Protein AF-A0A3L7YEK5-F1 (afdb_monomer)

Nearest PDB structures (foldseek):
  8vh7-assembly2_B  TM=9.042E-01  e=6.311E-04  Pasteurella multocida
  3bcv-assembly1_B  TM=4.870E-01  e=3.974E-04  Bacteroides fragilis NCTC 9343
  6yv9-assembly1_A  TM=4.166E-01  e=2.503E-04  Pyrobaculum calidifontis JCM 11548
  6su7-assembly4_D  TM=4.080E-01  e=4.625E-02  Persicaria tinctoria
  8j2u-assembly1_B  TM=3.446E-01  e=2.412E-01  Nicotiana tabacum

Mean predicted aligned error: 12.9 Å

Solvent-accessible surface area (backbone atoms only — not comparable to full-atom values): 12084 Å² total; per-residue (Å²): 131,65,82,39,78,43,80,40,81,43,68,67,32,60,92,51,47,62,64,53,50,55,55,60,73,68,46,90,72,77,61,43,35,36,39,34,43,48,41,75,59,88,58,62,30,65,64,51,56,49,58,44,31,74,75,35,86,42,39,40,71,56,96,60,66,86,55,70,77,91,75,58,80,76,40,56,75,71,64,37,73,81,52,33,67,66,48,53,38,45,53,49,35,51,52,39,46,73,47,88,43,48,95,50,77,61,43,73,38,84,47,78,50,74,68,43,51,57,36,48,52,40,29,41,75,74,70,43,39,66,62,32,28,29,39,88,62,72,91,52,50,84,40,70,55,98,89,16,45,28,39,58,60,65,60,62,59,64,66,71,71,56,80,78,78,82,77,84,81,79,89,81,90,86,85,88,87,81,93,74,90,79,73,86,76,82,86,80,78,82,78,87,129

Sequence (193 aa):
MPLVSVLLPVHNASATLGAALDSLLAQSLPDFEVVALDDGTSDGTPALVQAYAQRDARVRPLPQVLLHWRDDPARATRTDARYAVENFLRAKAHYLLAGPLHNRERVIMWVAGQMARCLAEHLQRAGAQVAAFLHVNPQKYGTQLHGAPILPTTILRAACSQPAAADSGGCSCGRPARHHSQPPGRLELARDN

Structure (mmCIF, N/CA/C/O backbone):
data_AF-A0A3L7YEK5-F1
#
_entry.id   AF-A0A3L7YEK5-F1
#
loop_
_atom_site.group_PDB
_atom_site.id
_atom_site.type_symbol
_atom_site.label_atom_id
_atom_site.label_alt_id
_atom_site.label_comp_id
_atom_site.label_asym_id
_atom_site.label_entity_id
_atom_site.label_seq_id
_atom_site.pdbx_PDB_ins_code
_atom_site.Cartn_x
_atom_site.Cartn_y
_atom_site.Cartn_z
_atom_site.occupancy
_atom_site.B_iso_or_equiv
_atom_site.auth_seq_id
_atom_site.auth_comp_id
_atom_site.auth_asym_id
_atom_site.auth_atom_id
_atom_site.pdbx_PDB_model_num
ATOM 1 N N . MET A 1 1 ? 10.140 -24.864 -7.196 1.00 76.62 1 MET A N 1
ATOM 2 C CA . MET A 1 1 ? 9.131 -23.791 -7.309 1.00 76.62 1 MET A CA 1
ATOM 3 C C . MET A 1 1 ? 9.285 -22.909 -6.087 1.00 76.62 1 MET A C 1
ATOM 5 O O . MET A 1 1 ? 9.522 -23.499 -5.039 1.00 76.62 1 MET A O 1
ATOM 9 N N . PRO A 1 2 ? 9.222 -21.575 -6.220 1.00 92.75 2 PRO A N 1
ATOM 10 C CA . PRO A 1 2 ? 9.380 -20.678 -5.080 1.00 92.75 2 PRO A CA 1
ATOM 11 C C . PRO A 1 2 ? 8.218 -20.839 -4.098 1.00 92.75 2 PRO A C 1
ATOM 13 O O . PRO A 1 2 ? 7.095 -21.131 -4.516 1.00 92.75 2 PRO A O 1
ATOM 16 N N . LEU A 1 3 ? 8.477 -20.626 -2.807 1.00 96.88 3 LEU A N 1
ATOM 17 C CA . LEU A 1 3 ? 7.430 -20.626 -1.781 1.00 96.88 3 LEU A CA 1
ATOM 18 C C . LEU A 1 3 ? 6.504 -19.406 -1.911 1.00 96.88 3 LEU A C 1
ATOM 20 O O . LEU A 1 3 ? 5.301 -19.509 -1.673 1.00 96.88 3 LEU A O 1
ATOM 24 N N . VAL A 1 4 ? 7.066 -18.253 -2.283 1.00 97.75 4 VAL A N 1
ATOM 25 C CA . VAL A 1 4 ? 6.338 -16.991 -2.465 1.00 97.75 4 VAL A CA 1
ATOM 26 C C . VAL A 1 4 ? 6.695 -16.374 -3.814 1.00 97.75 4 VAL A C 1
ATOM 28 O O . VAL A 1 4 ? 7.868 -16.255 -4.158 1.00 97.75 4 VAL A O 1
ATOM 31 N N . SER A 1 5 ? 5.689 -15.906 -4.548 1.00 97.31 5 SER A N 1
ATOM 32 C CA . SER A 1 5 ? 5.889 -15.076 -5.739 1.00 97.31 5 SER A CA 1
ATOM 33 C C . SER A 1 5 ? 5.362 -13.671 -5.463 1.00 97.31 5 SER A C 1
ATOM 35 O O . SER A 1 5 ? 4.168 -13.471 -5.234 1.00 97.31 5 SER A O 1
ATOM 37 N N . VAL A 1 6 ? 6.258 -12.687 -5.476 1.00 97.44 6 VAL A N 1
ATOM 38 C CA . VAL A 1 6 ? 5.922 -11.268 -5.355 1.00 97.44 6 VAL A CA 1
ATOM 39 C C . VAL A 1 6 ? 5.668 -10.723 -6.752 1.00 97.44 6 VAL A C 1
ATOM 41 O O . VAL A 1 6 ? 6.594 -10.536 -7.537 1.00 97.44 6 VAL A O 1
ATOM 44 N N . LEU A 1 7 ? 4.405 -10.452 -7.068 1.00 96.06 7 LEU A N 1
ATOM 45 C CA . LEU A 1 7 ? 4.066 -9.697 -8.268 1.00 96.06 7 LEU A CA 1
ATOM 46 C C . LEU A 1 7 ? 4.408 -8.230 -8.017 1.00 96.06 7 LEU A C 1
ATOM 48 O O . LEU A 1 7 ? 3.872 -7.629 -7.084 1.00 96.06 7 LEU A O 1
ATOM 52 N N . LEU A 1 8 ? 5.300 -7.668 -8.833 1.00 95.50 8 LEU A N 1
ATOM 53 C CA . LEU A 1 8 ? 5.740 -6.280 -8.744 1.00 95.50 8 LEU A CA 1
ATOM 54 C C . LEU A 1 8 ? 5.308 -5.525 -10.009 1.00 95.50 8 LEU A C 1
ATOM 56 O O . LEU A 1 8 ? 6.023 -5.537 -11.012 1.00 95.50 8 LEU A O 1
ATOM 60 N N . PRO A 1 9 ? 4.133 -4.882 -9.984 1.00 93.56 9 PRO A N 1
ATOM 61 C CA . PRO A 1 9 ? 3.674 -4.030 -11.067 1.00 93.56 9 PRO A CA 1
ATOM 62 C C . PRO A 1 9 ? 4.586 -2.794 -11.181 1.00 93.56 9 PRO A C 1
ATOM 64 O O . PRO A 1 9 ? 4.783 -2.093 -10.186 1.00 93.56 9 PRO A O 1
ATOM 67 N N . VAL A 1 10 ? 5.141 -2.515 -12.366 1.00 92.00 10 VAL A N 1
ATOM 68 C CA . VAL A 1 10 ? 6.039 -1.372 -12.611 1.00 92.00 10 VAL A CA 1
ATOM 69 C C . VAL A 1 10 ? 5.542 -0.522 -13.781 1.00 92.00 10 VAL A C 1
ATOM 71 O O . VAL A 1 10 ? 5.374 -1.021 -14.886 1.00 92.00 10 VAL A O 1
ATOM 74 N N . HIS A 1 11 ? 5.322 0.773 -13.528 1.00 91.50 11 HIS A N 1
ATOM 75 C CA . HIS A 1 11 ? 4.981 1.755 -14.556 1.00 91.50 11 HIS A CA 1
ATOM 76 C C . HIS A 1 11 ? 5.730 3.070 -14.311 1.00 91.50 11 HIS A C 1
ATOM 78 O O . HIS A 1 11 ? 5.509 3.695 -13.274 1.00 91.50 11 HIS A O 1
ATOM 84 N N . ASN A 1 12 ? 6.605 3.486 -15.235 1.00 92.44 12 ASN A N 1
ATOM 85 C CA . ASN A 1 12 ? 7.405 4.717 -15.156 1.00 92.44 12 ASN A CA 1
ATOM 86 C C . ASN A 1 12 ? 8.025 4.947 -13.757 1.00 92.44 12 ASN A C 1
ATOM 88 O O . ASN A 1 12 ? 7.871 6.000 -13.135 1.00 92.44 12 ASN A O 1
ATOM 92 N N . ALA A 1 13 ? 8.662 3.903 -13.223 1.00 93.12 13 ALA A N 1
ATOM 93 C CA . ALA A 1 13 ? 9.073 3.784 -11.828 1.00 93.12 13 ALA A CA 1
ATOM 94 C C . ALA A 1 13 ? 10.587 3.960 -11.619 1.00 93.12 13 ALA A C 1
ATOM 96 O O . ALA A 1 13 ? 11.100 3.613 -10.555 1.00 93.12 13 ALA A O 1
ATOM 97 N N . SER A 1 14 ? 11.321 4.504 -12.594 1.00 94.38 14 SER A N 1
ATOM 98 C CA . SER A 1 14 ? 12.786 4.651 -12.534 1.00 94.38 14 SER A CA 1
ATOM 99 C C . SER A 1 14 ? 13.300 5.323 -11.249 1.00 94.38 14 SER A C 1
ATOM 101 O O . SER A 1 14 ? 14.355 4.948 -10.741 1.00 94.38 14 SER A O 1
ATOM 103 N N . ALA A 1 15 ? 12.534 6.256 -10.673 1.00 95.69 15 ALA A N 1
ATOM 104 C CA . ALA A 1 15 ? 12.893 6.968 -9.445 1.00 95.69 15 ALA A CA 1
ATOM 105 C C . ALA A 1 15 ? 12.719 6.156 -8.144 1.00 95.69 15 ALA A C 1
ATOM 107 O O . ALA A 1 15 ? 13.348 6.479 -7.138 1.00 95.69 15 ALA A O 1
ATOM 108 N N . THR A 1 16 ? 11.857 5.135 -8.122 1.00 96.12 16 THR A N 1
ATOM 109 C CA . THR A 1 16 ? 11.456 4.429 -6.885 1.00 96.12 16 THR A CA 1
ATOM 110 C C . THR A 1 16 ? 11.734 2.931 -6.918 1.00 96.12 16 THR A C 1
ATOM 112 O O . THR A 1 16 ? 11.886 2.313 -5.863 1.00 96.12 16 THR A O 1
ATOM 115 N N . LEU A 1 17 ? 11.843 2.345 -8.112 1.00 96.44 17 LEU A N 1
ATOM 116 C CA . LEU A 1 17 ? 11.987 0.908 -8.315 1.00 96.44 17 LEU A CA 1
ATOM 117 C C . LEU A 1 17 ? 13.217 0.328 -7.607 1.00 96.44 17 LEU A C 1
ATOM 119 O O . LEU A 1 17 ? 13.120 -0.746 -7.022 1.00 96.44 17 LEU A O 1
ATOM 123 N N . GLY A 1 18 ? 14.350 1.039 -7.618 1.00 96.94 18 GLY A N 1
ATOM 124 C CA . GLY A 1 18 ? 15.576 0.567 -6.967 1.00 96.94 18 GLY A CA 1
ATOM 125 C C . GLY A 1 18 ? 15.376 0.306 -5.473 1.00 96.94 18 GLY A C 1
ATOM 126 O O . GLY A 1 18 ? 15.603 -0.804 -5.008 1.00 96.94 18 GLY A O 1
ATOM 127 N N . ALA A 1 19 ? 14.834 1.287 -4.746 1.00 97.56 19 ALA A N 1
ATOM 128 C CA . ALA A 1 19 ? 14.566 1.148 -3.315 1.00 97.56 19 ALA A CA 1
ATOM 129 C C . ALA A 1 19 ? 13.557 0.026 -3.008 1.00 97.56 19 ALA A C 1
ATOM 131 O O . ALA A 1 19 ? 13.690 -0.671 -2.002 1.00 97.56 19 ALA A O 1
ATOM 132 N N . ALA A 1 20 ? 12.556 -0.167 -3.874 1.00 96.88 20 ALA A N 1
ATOM 133 C CA . ALA A 1 20 ? 11.585 -1.246 -3.726 1.00 96.88 20 ALA A CA 1
ATOM 134 C C . ALA A 1 20 ? 12.229 -2.630 -3.916 1.00 96.88 20 ALA A C 1
ATOM 136 O O . ALA A 1 20 ? 12.014 -3.520 -3.093 1.00 96.88 20 ALA A O 1
ATOM 137 N N . LEU A 1 21 ? 13.045 -2.806 -4.961 1.00 97.75 21 LEU A N 1
ATOM 138 C CA . LEU A 1 21 ? 13.757 -4.059 -5.219 1.00 97.75 21 LEU A CA 1
ATOM 139 C C . LEU A 1 21 ? 14.792 -4.351 -4.133 1.00 97.75 21 LEU A C 1
ATOM 141 O O . LEU A 1 21 ? 14.793 -5.458 -3.608 1.00 97.75 21 LEU A O 1
ATOM 145 N N . ASP A 1 22 ? 15.597 -3.372 -3.720 1.00 97.75 22 ASP A N 1
ATOM 146 C CA . ASP A 1 22 ? 16.552 -3.544 -2.617 1.00 97.75 22 ASP A CA 1
ATOM 147 C C . ASP A 1 22 ? 15.842 -3.971 -1.323 1.00 97.75 22 ASP A C 1
ATOM 149 O O . ASP A 1 22 ? 16.290 -4.885 -0.629 1.00 97.75 22 ASP A O 1
ATOM 153 N N . SER A 1 23 ? 14.685 -3.367 -1.024 1.00 97.12 23 SER A N 1
ATOM 154 C CA . SER A 1 23 ? 13.869 -3.756 0.126 1.00 97.12 23 SER A CA 1
ATOM 155 C C . SER A 1 23 ? 13.359 -5.195 0.015 1.00 97.12 23 SER A C 1
ATOM 157 O O . SER A 1 23 ? 13.445 -5.941 0.991 1.00 97.12 23 SER A O 1
ATOM 159 N N . LEU A 1 24 ? 12.863 -5.612 -1.154 1.00 97.06 24 LEU A N 1
ATOM 160 C CA . LEU A 1 24 ? 12.411 -6.986 -1.392 1.00 97.06 24 LEU A CA 1
ATOM 161 C C . LEU A 1 24 ? 13.564 -7.992 -1.300 1.00 97.06 24 LEU A C 1
ATOM 163 O O . LEU A 1 24 ? 13.420 -9.046 -0.690 1.00 97.06 24 LEU A O 1
ATOM 167 N N . LEU A 1 25 ? 14.727 -7.677 -1.860 1.00 97.06 25 LEU A N 1
ATOM 168 C CA . LEU A 1 25 ? 15.872 -8.588 -1.874 1.00 97.06 25 LEU A CA 1
ATOM 169 C C . LEU A 1 25 ? 16.532 -8.744 -0.497 1.00 97.06 25 LEU A C 1
ATOM 171 O O . LEU A 1 25 ? 17.179 -9.768 -0.261 1.00 97.06 25 LEU A O 1
ATOM 175 N N . ALA A 1 26 ? 16.317 -7.784 0.409 1.00 97.19 26 ALA A N 1
ATOM 176 C CA . ALA A 1 26 ? 16.766 -7.808 1.801 1.00 97.19 26 ALA A CA 1
ATOM 177 C C . ALA A 1 26 ? 15.851 -8.604 2.757 1.00 97.19 26 ALA A C 1
ATOM 179 O O . ALA A 1 26 ? 16.129 -8.659 3.958 1.00 97.19 26 ALA A O 1
ATOM 180 N N . GLN A 1 27 ? 14.755 -9.201 2.273 1.00 96.75 27 GLN A N 1
ATOM 181 C CA . GLN A 1 27 ? 13.862 -9.991 3.125 1.00 96.75 27 GLN A CA 1
ATOM 182 C C . GLN A 1 27 ? 14.553 -11.252 3.670 1.00 96.75 27 GLN A C 1
ATOM 184 O O . GLN A 1 27 ? 15.368 -11.883 2.999 1.00 96.75 27 GLN A O 1
ATOM 189 N N . SER A 1 28 ? 14.201 -11.634 4.902 1.00 96.38 28 SER A N 1
ATOM 190 C CA . SER A 1 28 ? 14.806 -12.773 5.608 1.00 96.38 28 SER A CA 1
ATOM 191 C C . SER A 1 28 ? 14.370 -14.141 5.079 1.00 96.38 28 SER A C 1
ATOM 193 O O . SER A 1 28 ? 15.067 -15.126 5.307 1.00 96.38 28 SER A O 1
ATOM 195 N N . LEU A 1 29 ? 13.232 -14.217 4.383 1.00 95.81 29 LEU A N 1
ATOM 196 C CA . LEU A 1 29 ? 12.806 -15.415 3.665 1.00 95.81 29 LEU A CA 1
ATOM 197 C C . LEU A 1 29 ? 13.589 -15.491 2.343 1.00 95.81 29 LEU A C 1
ATOM 199 O O . LEU A 1 29 ? 13.415 -14.598 1.521 1.00 95.81 29 LEU A O 1
ATOM 203 N N . PRO A 1 30 ? 14.419 -16.520 2.094 1.00 92.38 30 PRO A N 1
ATOM 204 C CA . PRO A 1 30 ? 15.218 -16.586 0.870 1.00 92.38 30 PRO A CA 1
ATOM 205 C C . PRO A 1 30 ? 14.463 -17.188 -0.325 1.00 92.38 30 PRO A C 1
ATOM 207 O O . PRO A 1 30 ? 14.790 -16.877 -1.468 1.00 92.38 30 PRO A O 1
ATOM 210 N N . ASP A 1 31 ? 13.470 -18.047 -0.073 1.00 97.25 31 ASP A N 1
ATOM 211 C CA . ASP A 1 31 ? 12.761 -18.816 -1.103 1.00 97.25 31 ASP A CA 1
ATOM 212 C C . ASP A 1 31 ? 11.553 -18.049 -1.658 1.00 97.25 31 ASP A C 1
ATOM 214 O O . ASP A 1 31 ? 10.395 -18.314 -1.329 1.00 97.25 31 ASP A O 1
ATOM 218 N N . PHE A 1 32 ? 11.838 -17.043 -2.480 1.00 98.00 32 PHE A N 1
ATOM 219 C CA . PHE A 1 32 ? 10.824 -16.296 -3.212 1.00 98.00 32 PHE A CA 1
ATOM 220 C C . PHE A 1 32 ? 11.351 -15.822 -4.564 1.00 98.00 32 PHE A C 1
ATOM 222 O O . PHE A 1 32 ? 12.556 -15.796 -4.820 1.00 98.00 32 PHE A O 1
ATOM 229 N N . GLU A 1 33 ? 10.432 -15.397 -5.419 1.00 98.12 33 GLU A N 1
ATOM 230 C CA . GLU A 1 33 ? 10.742 -14.670 -6.646 1.00 98.12 33 GLU A CA 1
ATOM 231 C C . GLU A 1 33 ? 10.014 -13.324 -6.684 1.00 98.12 33 GLU A C 1
ATOM 233 O O . GLU A 1 33 ? 8.971 -13.142 -6.053 1.00 98.12 33 GLU A O 1
ATOM 238 N N . VAL A 1 34 ? 10.556 -12.387 -7.455 1.00 98.12 34 VAL A N 1
ATOM 239 C CA . VAL A 1 34 ? 9.932 -11.107 -7.787 1.00 98.12 34 VAL A CA 1
ATOM 240 C C . VAL A 1 34 ? 9.647 -11.109 -9.277 1.00 98.12 34 VAL A C 1
ATOM 242 O O . VAL A 1 34 ? 10.570 -11.070 -10.086 1.00 98.12 34 VAL A O 1
ATOM 245 N N . VAL A 1 35 ? 8.373 -11.140 -9.647 1.00 96.69 35 VAL A N 1
ATOM 246 C CA . VAL A 1 35 ? 7.943 -11.074 -11.044 1.00 96.69 35 VAL A CA 1
ATOM 247 C C . VAL A 1 35 ? 7.621 -9.621 -11.370 1.00 96.69 35 VAL A C 1
ATOM 249 O O . VAL A 1 35 ? 6.588 -9.102 -10.945 1.00 96.69 35 VAL A O 1
ATOM 252 N N . ALA A 1 36 ? 8.519 -8.954 -12.095 1.00 95.38 36 ALA A N 1
ATOM 253 C CA . ALA A 1 36 ? 8.337 -7.564 -12.496 1.00 95.38 36 ALA A CA 1
ATOM 254 C C . ALA A 1 36 ? 7.432 -7.486 -13.735 1.00 95.38 36 ALA A C 1
ATOM 256 O O . ALA A 1 36 ? 7.751 -8.039 -14.792 1.00 95.38 36 ALA A O 1
ATOM 257 N N . LEU A 1 37 ? 6.291 -6.816 -13.578 1.00 93.38 37 LEU A N 1
ATOM 258 C CA . LEU A 1 37 ? 5.241 -6.681 -14.585 1.00 93.38 37 LEU A CA 1
ATOM 259 C C . LEU A 1 37 ? 5.289 -5.262 -15.161 1.00 93.38 37 LEU A C 1
ATOM 261 O O . LEU A 1 37 ? 4.739 -4.343 -14.554 1.00 93.38 37 LEU A O 1
ATOM 265 N N . ASP A 1 38 ? 5.958 -5.095 -16.299 1.00 90.00 38 ASP A N 1
ATOM 266 C CA . ASP A 1 38 ? 5.978 -3.835 -17.050 1.00 90.00 38 ASP A CA 1
ATOM 267 C C . ASP A 1 38 ? 4.793 -3.787 -18.027 1.00 90.00 38 ASP A C 1
ATOM 269 O O . ASP A 1 38 ? 4.510 -4.769 -18.722 1.00 90.00 38 ASP A O 1
ATOM 273 N N . ASP A 1 39 ? 4.072 -2.668 -18.055 1.00 87.19 39 ASP A N 1
ATOM 274 C CA . ASP A 1 39 ? 2.861 -2.471 -18.859 1.00 87.19 39 ASP A CA 1
ATOM 275 C C . ASP A 1 39 ? 3.074 -1.594 -20.114 1.00 87.19 39 ASP A C 1
ATOM 277 O O . ASP A 1 39 ? 2.105 -1.160 -20.753 1.00 87.19 39 ASP A O 1
ATOM 281 N N . GLY A 1 40 ? 4.333 -1.377 -20.507 1.00 82.44 40 GLY A N 1
ATOM 282 C CA . GLY A 1 40 ? 4.722 -0.545 -21.645 1.00 82.44 40 GLY A CA 1
ATOM 283 C C . GLY A 1 40 ? 5.278 0.805 -21.209 1.00 82.44 40 GLY A C 1
ATOM 284 O O . GLY A 1 40 ? 4.843 1.847 -21.703 1.00 82.44 40 GLY A O 1
ATOM 285 N N . THR A 1 41 ? 6.215 0.794 -20.263 1.00 84.12 41 THR A N 1
ATOM 286 C CA . THR A 1 41 ? 6.841 2.020 -19.760 1.00 84.12 41 THR A CA 1
ATOM 287 C C . THR A 1 41 ? 7.668 2.738 -20.822 1.00 84.12 41 THR A C 1
ATOM 289 O O . THR A 1 41 ? 8.161 2.143 -21.780 1.00 84.12 41 THR A O 1
ATOM 292 N N . SER A 1 42 ? 7.810 4.054 -20.656 1.00 86.00 42 SER A N 1
ATOM 293 C CA . SER A 1 42 ? 8.520 4.925 -21.603 1.00 86.00 42 SER A CA 1
ATOM 294 C C . SER A 1 42 ? 9.810 5.525 -21.037 1.00 86.00 42 SER A C 1
ATOM 296 O O . SER A 1 42 ? 10.481 6.291 -21.725 1.00 86.00 42 SER A O 1
ATOM 298 N N . ASP A 1 43 ? 10.141 5.230 -19.778 1.00 92.00 43 ASP A N 1
ATOM 299 C CA . ASP A 1 43 ? 11.321 5.742 -19.082 1.00 92.00 43 ASP A CA 1
ATOM 300 C C . ASP A 1 43 ? 12.421 4.667 -18.926 1.00 92.00 43 ASP A C 1
ATOM 302 O O . ASP A 1 43 ? 12.414 3.627 -19.581 1.00 92.00 43 ASP A O 1
ATOM 306 N N . GLY A 1 44 ? 13.408 4.914 -18.056 1.00 92.50 44 GLY A N 1
ATOM 307 C CA . GLY A 1 44 ? 14.508 3.978 -17.791 1.00 92.50 44 GLY A CA 1
ATOM 308 C C . GLY A 1 44 ? 14.131 2.724 -16.983 1.00 92.50 44 GLY A C 1
ATOM 309 O O . GLY A 1 44 ? 15.024 1.947 -16.640 1.00 92.50 44 GLY A O 1
ATOM 310 N N . THR A 1 45 ? 12.850 2.515 -16.652 1.00 94.12 45 THR A N 1
ATOM 311 C CA . THR A 1 45 ? 12.385 1.391 -15.818 1.00 94.12 45 THR A CA 1
ATOM 312 C C . THR A 1 45 ? 12.800 0.019 -16.363 1.00 94.12 45 THR A C 1
ATOM 314 O O . THR A 1 45 ? 13.368 -0.751 -15.582 1.00 94.12 45 THR A O 1
ATOM 317 N N . PRO A 1 46 ? 12.636 -0.308 -17.663 1.00 92.56 46 PRO A N 1
ATOM 318 C CA . PRO A 1 46 ? 12.954 -1.646 -18.168 1.00 92.56 46 PRO A CA 1
ATOM 319 C C . PRO A 1 46 ? 14.440 -1.988 -18.037 1.00 92.56 46 PRO A C 1
ATOM 321 O O . PRO A 1 46 ? 14.799 -3.097 -17.639 1.00 92.56 46 PRO A O 1
ATOM 324 N N . ALA A 1 47 ? 15.313 -1.013 -18.312 1.00 94.12 47 ALA A N 1
ATOM 325 C CA . ALA A 1 47 ? 16.756 -1.174 -18.165 1.00 94.12 47 ALA A CA 1
ATOM 326 C C . ALA A 1 47 ? 17.147 -1.415 -16.700 1.00 94.12 47 ALA A C 1
ATOM 328 O O . ALA A 1 47 ? 17.996 -2.260 -16.417 1.00 94.12 47 ALA A O 1
ATOM 329 N N . LEU A 1 48 ? 16.492 -0.719 -15.764 1.00 96.12 48 LEU A N 1
ATOM 330 C CA . LEU A 1 48 ? 16.721 -0.911 -14.336 1.00 96.12 48 LEU A CA 1
ATOM 331 C C . LEU A 1 48 ? 16.273 -2.305 -13.879 1.00 96.12 48 LEU 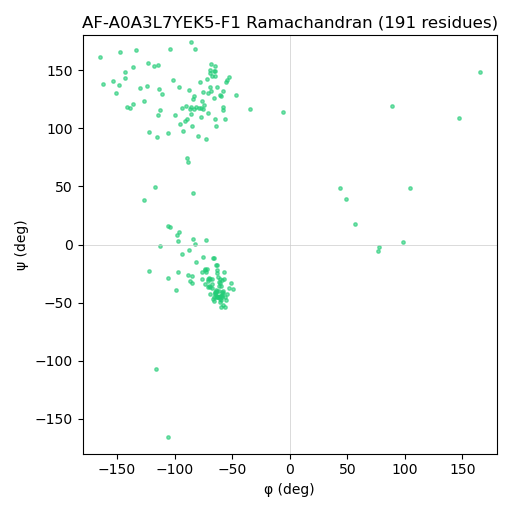A C 1
ATOM 333 O O . LEU A 1 48 ? 17.057 -3.001 -13.239 1.00 96.12 48 LEU A O 1
ATOM 337 N N . VAL A 1 49 ? 15.064 -2.752 -14.245 1.00 95.75 49 VAL A N 1
ATOM 338 C CA . VAL A 1 49 ? 14.579 -4.111 -13.921 1.00 95.75 49 VAL A CA 1
ATOM 339 C C . VAL A 1 49 ? 15.547 -5.171 -14.445 1.00 95.75 49 VAL A C 1
ATOM 341 O O . VAL A 1 49 ? 15.892 -6.105 -13.721 1.00 95.75 49 VAL A O 1
ATOM 344 N N . GLN A 1 50 ? 16.014 -5.017 -15.686 1.00 95.56 50 GLN A N 1
ATOM 345 C CA . GLN A 1 50 ? 16.960 -5.949 -16.286 1.00 95.56 50 GLN A CA 1
ATOM 346 C C . GLN A 1 50 ? 18.263 -6.001 -15.478 1.00 95.56 50 GLN A C 1
ATOM 348 O O . GLN A 1 50 ? 18.720 -7.093 -15.137 1.00 95.56 50 GLN A O 1
ATOM 353 N N . ALA A 1 51 ? 18.824 -4.844 -15.112 1.00 96.88 51 ALA A N 1
ATOM 354 C CA . ALA A 1 51 ? 20.063 -4.789 -14.343 1.00 96.88 51 ALA A CA 1
ATOM 355 C C . ALA A 1 51 ? 19.931 -5.512 -12.990 1.00 96.88 51 ALA A C 1
ATOM 357 O O . ALA A 1 51 ? 20.871 -6.166 -12.540 1.00 96.88 51 ALA A O 1
ATOM 358 N N . TYR A 1 52 ? 18.759 -5.448 -12.349 1.00 97.94 52 TYR A N 1
ATOM 359 C CA . TYR A 1 52 ? 18.474 -6.243 -11.151 1.00 97.94 52 TYR A CA 1
ATOM 360 C C . TYR A 1 52 ? 18.354 -7.740 -11.451 1.00 97.94 52 TYR A C 1
ATOM 362 O O . TYR A 1 52 ? 18.934 -8.537 -10.721 1.00 97.94 52 TYR A O 1
ATOM 370 N N . ALA A 1 53 ? 17.683 -8.129 -12.536 1.00 97.38 53 ALA A N 1
ATOM 371 C CA . ALA A 1 53 ? 17.573 -9.526 -12.969 1.00 97.38 53 ALA A CA 1
ATOM 372 C C . ALA A 1 53 ? 18.932 -10.177 -13.280 1.00 97.38 53 ALA A C 1
ATOM 374 O O . ALA A 1 53 ? 19.128 -11.365 -13.037 1.00 97.38 53 ALA A O 1
ATOM 375 N N . GLN A 1 54 ? 19.893 -9.400 -13.789 1.00 97.75 54 GLN A N 1
ATOM 376 C CA . GLN A 1 54 ? 21.270 -9.861 -13.988 1.00 97.75 54 GLN A CA 1
ATOM 377 C C . GLN A 1 54 ? 22.036 -10.045 -12.673 1.00 97.75 54 GLN A C 1
ATOM 379 O O . GLN A 1 54 ? 22.928 -10.888 -12.596 1.00 97.75 54 GLN A O 1
ATOM 384 N N . ARG A 1 55 ? 21.721 -9.239 -11.653 1.00 97.44 55 ARG A N 1
ATOM 385 C CA . ARG A 1 55 ? 22.396 -9.255 -10.347 1.00 97.44 55 ARG A CA 1
ATOM 386 C C . ARG A 1 55 ? 21.819 -10.299 -9.395 1.00 97.44 55 ARG A C 1
ATOM 388 O O . ARG A 1 55 ? 22.564 -10.832 -8.579 1.00 97.44 55 ARG A O 1
ATOM 395 N N . ASP A 1 56 ? 20.519 -10.572 -9.476 1.00 97.75 56 ASP A N 1
ATOM 396 C CA . ASP A 1 56 ? 19.816 -11.494 -8.587 1.00 97.75 56 ASP A CA 1
ATOM 397 C C . ASP A 1 56 ? 18.775 -12.317 -9.361 1.00 97.75 56 ASP A C 1
ATOM 399 O O . ASP A 1 56 ? 17.800 -11.787 -9.896 1.00 97.75 56 ASP A O 1
ATOM 403 N N . ALA A 1 57 ? 18.963 -13.640 -9.376 1.00 96.12 57 ALA A N 1
ATOM 404 C CA . ALA A 1 57 ? 18.118 -14.585 -10.107 1.00 96.12 57 ALA A CA 1
ATOM 405 C C . ALA A 1 57 ? 16.670 -14.668 -9.584 1.00 96.12 57 ALA A C 1
ATOM 407 O O . ALA A 1 57 ? 15.814 -15.274 -10.238 1.00 96.12 57 ALA A O 1
ATOM 408 N N . ARG A 1 58 ? 16.383 -14.087 -8.411 1.00 97.62 58 ARG A N 1
ATOM 409 C CA . ARG A 1 58 ? 15.018 -13.962 -7.888 1.00 97.62 58 ARG A CA 1
ATOM 410 C C . ARG A 1 58 ? 14.215 -12.910 -8.648 1.00 97.62 58 ARG A C 1
ATOM 412 O O . ARG A 1 58 ? 12.993 -13.007 -8.657 1.00 97.62 58 ARG A O 1
ATOM 419 N N . VAL A 1 59 ? 14.856 -11.930 -9.292 1.00 98.06 59 VAL A N 1
ATOM 420 C CA . VAL A 1 59 ? 14.166 -10.893 -10.072 1.00 98.06 59 VAL A CA 1
ATOM 421 C C . VAL A 1 59 ? 13.928 -11.386 -11.497 1.00 98.06 59 VAL A C 1
ATOM 423 O O . VAL A 1 59 ? 14.858 -11.632 -12.260 1.00 98.06 59 VAL A O 1
ATOM 426 N N . ARG A 1 60 ? 12.655 -11.517 -11.868 1.00 96.94 60 ARG A N 1
ATOM 427 C CA . ARG A 1 60 ? 12.198 -12.049 -13.152 1.00 96.94 60 ARG A CA 1
ATOM 428 C C . ARG A 1 60 ? 11.327 -11.018 -13.874 1.00 96.94 60 ARG A C 1
ATOM 430 O O . ARG A 1 60 ? 10.134 -10.923 -13.583 1.00 96.94 60 ARG A O 1
ATOM 437 N N . PRO A 1 61 ? 11.887 -10.235 -14.808 1.00 95.44 61 PRO A N 1
ATOM 438 C CA . PRO A 1 61 ? 11.082 -9.428 -15.710 1.00 95.44 61 PRO A CA 1
ATOM 439 C C . PRO A 1 61 ? 10.212 -10.330 -16.580 1.00 95.44 61 PRO A C 1
ATOM 441 O O . PRO A 1 61 ? 10.695 -11.327 -17.124 1.00 95.44 61 PRO A O 1
ATOM 444 N N . LEU A 1 62 ? 8.939 -9.972 -16.743 1.00 92.19 62 LEU A N 1
ATOM 445 C CA . LEU A 1 62 ? 8.140 -10.596 -17.787 1.00 92.19 62 LEU A CA 1
ATOM 446 C C . LEU A 1 62 ? 8.624 -10.139 -19.170 1.00 92.19 62 LEU A C 1
ATOM 448 O O . LEU A 1 62 ? 8.837 -8.946 -19.380 1.00 92.19 62 LEU A O 1
ATOM 452 N N . PRO A 1 63 ? 8.768 -11.065 -20.134 1.00 85.94 63 PRO A N 1
ATOM 453 C CA . PRO A 1 63 ? 9.312 -10.753 -21.456 1.00 85.94 63 PRO A CA 1
ATOM 454 C C . PRO A 1 63 ? 8.325 -10.005 -22.362 1.00 85.94 63 PRO A C 1
ATOM 456 O O . PRO A 1 63 ? 8.702 -9.549 -23.436 1.00 85.94 63 PRO A O 1
ATOM 459 N N . GLN A 1 64 ? 7.056 -9.916 -21.964 1.00 87.88 64 GLN A N 1
ATOM 460 C CA . GLN A 1 64 ? 5.991 -9.315 -22.753 1.00 87.88 64 GLN A CA 1
ATOM 461 C C . GLN A 1 64 ? 5.021 -8.551 -21.857 1.00 87.88 64 GLN A C 1
ATOM 463 O O . GLN A 1 64 ? 4.745 -8.960 -20.726 1.00 87.88 64 GLN A O 1
ATOM 468 N N . VAL A 1 65 ? 4.445 -7.487 -22.409 1.00 88.25 65 VAL A N 1
ATOM 469 C CA . VAL A 1 65 ? 3.335 -6.769 -21.786 1.00 88.25 65 VAL A CA 1
ATOM 470 C C . VAL A 1 65 ? 2.090 -7.651 -21.858 1.00 88.25 65 VAL A C 1
ATOM 472 O O . VAL A 1 65 ? 1.582 -7.938 -22.941 1.00 88.25 65 VAL A O 1
ATOM 475 N N . LEU A 1 66 ? 1.607 -8.113 -20.704 1.00 87.38 66 LEU A N 1
ATOM 476 C CA . LEU A 1 66 ? 0.381 -8.921 -20.615 1.00 87.38 66 LEU A CA 1
ATOM 477 C C . LEU A 1 66 ? -0.885 -8.071 -20.471 1.00 87.38 66 LEU A C 1
ATOM 479 O O . LEU A 1 66 ? -1.976 -8.513 -20.826 1.00 87.38 66 LEU A O 1
ATOM 483 N N . LEU A 1 67 ? -0.746 -6.867 -19.922 1.00 83.69 67 LEU A N 1
ATOM 484 C CA . LEU A 1 67 ? -1.841 -5.949 -19.650 1.00 83.69 67 LEU A CA 1
ATOM 485 C C . LEU A 1 67 ? -1.305 -4.524 -19.719 1.00 83.69 67 LEU A C 1
ATOM 487 O O . LEU A 1 67 ? -0.338 -4.216 -19.035 1.00 83.69 67 LEU A O 1
ATOM 491 N N . HIS A 1 68 ? -1.982 -3.656 -20.463 1.00 84.62 68 HIS A N 1
ATOM 492 C CA . HIS A 1 68 ? -1.779 -2.212 -20.363 1.00 84.62 68 HIS A CA 1
ATOM 493 C C . HIS A 1 68 ? -2.621 -1.663 -19.211 1.00 84.62 68 HIS A C 1
ATOM 495 O O . HIS A 1 68 ? -3.842 -1.885 -19.192 1.00 84.62 68 HIS A O 1
ATOM 501 N N . TRP A 1 69 ? -2.017 -0.959 -18.248 1.00 83.44 69 TRP A N 1
ATOM 502 C CA . TRP A 1 69 ? -2.815 -0.377 -17.175 1.00 83.44 69 TRP A CA 1
ATOM 503 C C . TRP A 1 69 ? -3.685 0.747 -17.704 1.00 83.44 69 TRP A C 1
ATOM 505 O O . TRP A 1 69 ? -3.256 1.663 -18.403 1.00 83.44 69 TRP A O 1
ATOM 515 N N . ARG A 1 70 ? -4.958 0.696 -17.318 1.00 82.81 70 ARG A N 1
ATOM 516 C CA . ARG A 1 70 ? -5.914 1.764 -17.598 1.00 82.81 70 ARG A CA 1
ATOM 517 C C . ARG A 1 70 ? -5.854 2.781 -16.481 1.00 82.81 70 ARG A C 1
ATOM 519 O O . ARG A 1 70 ? -6.759 2.874 -15.653 1.00 82.81 70 ARG A O 1
ATOM 526 N N . ASP A 1 71 ? -4.755 3.516 -16.465 1.00 83.69 71 ASP A N 1
ATOM 527 C CA . ASP A 1 71 ? -4.478 4.515 -15.451 1.00 83.69 71 ASP A CA 1
ATOM 528 C C . ASP A 1 71 ? -4.383 5.920 -16.054 1.00 83.69 71 ASP A C 1
ATOM 530 O O . ASP A 1 71 ? -3.457 6.678 -15.782 1.00 83.69 71 ASP A O 1
ATOM 534 N N . ASP A 1 72 ? -5.380 6.289 -16.857 1.00 84.19 72 ASP A N 1
ATOM 535 C CA . ASP A 1 72 ? -5.468 7.612 -17.478 1.00 84.19 72 ASP A CA 1
ATOM 536 C C . ASP A 1 72 ? -5.814 8.713 -16.445 1.00 84.19 72 ASP A C 1
ATOM 538 O O . ASP A 1 72 ? -6.604 8.459 -15.520 1.00 84.19 72 ASP A O 1
ATOM 542 N N . PRO A 1 73 ? -5.248 9.934 -16.540 1.00 88.50 73 PRO A N 1
ATOM 543 C CA . PRO A 1 73 ? -5.563 11.040 -15.632 1.00 88.50 73 PRO A CA 1
ATOM 544 C C . PRO A 1 73 ? -7.050 11.416 -15.576 1.00 88.50 73 PRO A C 1
ATOM 546 O O . PRO A 1 73 ? -7.517 11.843 -14.522 1.00 88.50 73 PRO A O 1
ATOM 549 N N . ALA A 1 74 ? -7.801 11.227 -16.663 1.00 92.38 74 ALA A N 1
ATOM 550 C CA . ALA A 1 74 ? -9.212 11.579 -16.780 1.00 92.38 74 ALA A CA 1
ATOM 551 C C . ALA A 1 74 ? -10.176 10.475 -16.312 1.00 92.38 74 ALA A C 1
ATOM 553 O O . ALA A 1 74 ? -11.389 10.706 -16.277 1.00 92.38 74 ALA A O 1
ATOM 554 N N . ARG A 1 75 ? -9.681 9.284 -15.934 1.00 92.75 75 ARG A N 1
ATOM 555 C CA . ARG A 1 75 ? -10.540 8.169 -15.492 1.00 92.75 75 ARG A CA 1
ATOM 556 C C . ARG A 1 75 ? -11.441 8.605 -14.331 1.00 92.75 75 ARG A C 1
ATOM 558 O O . ARG A 1 75 ? -10.978 9.271 -13.408 1.00 92.75 75 ARG A O 1
ATOM 565 N N . ALA A 1 76 ? -12.704 8.170 -14.325 1.00 92.75 76 ALA A N 1
ATOM 566 C CA . ALA A 1 76 ? -13.696 8.623 -13.340 1.00 92.75 76 ALA A CA 1
ATOM 567 C C . ALA A 1 76 ? -13.222 8.462 -11.885 1.00 92.75 76 ALA A C 1
ATOM 569 O O . ALA A 1 76 ? -13.428 9.344 -11.065 1.00 92.75 76 ALA A O 1
ATOM 570 N N . THR A 1 77 ? -12.492 7.391 -11.559 1.00 92.00 77 THR A N 1
ATOM 571 C CA . THR A 1 77 ? -11.954 7.189 -10.203 1.00 92.00 77 THR A CA 1
ATOM 572 C C . THR A 1 77 ? -10.887 8.211 -9.775 1.00 92.00 77 THR A C 1
ATOM 574 O O . THR A 1 77 ? -10.505 8.213 -8.610 1.00 92.00 77 THR A O 1
ATOM 577 N N . ARG A 1 78 ? -10.364 9.038 -10.693 1.00 90.38 78 ARG A N 1
ATOM 578 C CA . ARG A 1 78 ? -9.470 10.172 -10.400 1.00 90.38 78 ARG A CA 1
ATOM 579 C C . ARG A 1 78 ? -10.193 11.509 -10.358 1.00 90.38 78 ARG A C 1
ATOM 581 O O . ARG A 1 78 ? -9.833 12.358 -9.550 1.00 90.38 78 ARG A O 1
ATOM 588 N N . THR A 1 79 ? -11.141 11.710 -11.264 1.00 93.88 79 THR A N 1
ATOM 589 C CA . THR A 1 79 ? -11.711 13.032 -11.553 1.00 93.88 79 T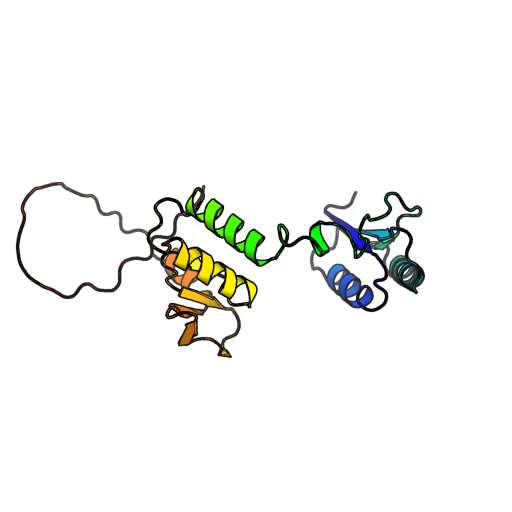HR A CA 1
ATOM 590 C C . THR A 1 79 ? -13.114 13.222 -10.995 1.00 93.88 79 THR A C 1
ATOM 592 O O . THR A 1 79 ? -13.500 14.343 -10.678 1.00 93.88 79 THR A O 1
ATOM 595 N N . ASP A 1 80 ? -13.885 12.147 -10.856 1.00 96.06 80 ASP A N 1
ATOM 596 C CA . ASP A 1 80 ? -15.269 12.211 -10.409 1.00 96.06 80 ASP A CA 1
ATOM 597 C C . ASP A 1 80 ? -15.340 12.267 -8.878 1.00 96.06 80 ASP A C 1
ATOM 599 O O . ASP A 1 80 ? -14.788 11.421 -8.166 1.00 96.06 80 ASP A O 1
ATOM 603 N N . ALA A 1 81 ? -16.075 13.255 -8.364 1.00 95.44 81 ALA A N 1
ATOM 604 C CA . ALA A 1 81 ? -16.231 13.499 -6.934 1.00 95.44 81 ALA A CA 1
ATOM 605 C C . ALA A 1 81 ? -16.796 12.292 -6.166 1.00 95.44 81 ALA A C 1
ATOM 607 O O . ALA A 1 81 ? -16.528 12.150 -4.973 1.00 95.44 81 ALA A O 1
ATOM 608 N N . ARG A 1 82 ? -17.526 11.377 -6.820 1.00 95.31 82 ARG A N 1
ATOM 609 C CA . ARG A 1 82 ? -18.005 10.129 -6.199 1.00 95.31 82 ARG A CA 1
ATOM 610 C C . ARG A 1 82 ? -16.863 9.263 -5.665 1.00 95.31 82 ARG A C 1
ATOM 612 O O . ARG A 1 82 ? -17.047 8.598 -4.651 1.00 95.31 82 ARG A O 1
ATOM 619 N N . TYR A 1 83 ? -15.685 9.328 -6.284 1.00 94.06 83 TYR A N 1
ATOM 620 C CA . TYR A 1 83 ? -14.487 8.594 -5.867 1.00 94.06 83 TYR A CA 1
ATOM 621 C C . TYR A 1 83 ? -13.541 9.413 -4.983 1.00 94.06 83 TYR A C 1
ATOM 623 O O . TYR A 1 83 ? -12.424 8.973 -4.706 1.00 94.06 83 TYR A O 1
ATOM 631 N N . ALA A 1 84 ? -13.971 10.585 -4.501 1.00 93.62 84 ALA A N 1
ATOM 632 C CA . ALA A 1 84 ? -13.201 11.350 -3.533 1.00 93.62 84 ALA A CA 1
ATOM 633 C C . ALA A 1 84 ? -12.856 10.488 -2.307 1.00 93.62 84 ALA A C 1
ATOM 635 O O . ALA A 1 84 ? -13.691 9.728 -1.807 1.00 93.62 84 ALA A O 1
ATOM 636 N N . VAL A 1 85 ? -11.640 10.665 -1.781 1.00 91.75 85 VAL A N 1
ATOM 637 C CA . VAL A 1 85 ? -11.153 9.974 -0.572 1.00 91.75 85 VAL A CA 1
ATOM 638 C C . VAL A 1 85 ? -12.165 10.078 0.571 1.00 91.75 85 VAL A C 1
ATOM 640 O O . VAL A 1 85 ? -12.413 9.106 1.277 1.00 91.75 85 VAL A O 1
ATOM 643 N N . GLU A 1 86 ? -12.814 11.231 0.704 1.00 93.38 86 GLU A N 1
ATOM 644 C CA . GLU A 1 86 ? -13.851 11.480 1.702 1.00 93.38 86 GLU A CA 1
ATOM 645 C C . GLU A 1 86 ? -15.052 10.523 1.589 1.00 93.38 86 GLU A C 1
ATOM 647 O O . GLU A 1 86 ? -15.535 10.007 2.597 1.00 93.38 86 GLU A O 1
ATOM 652 N N . ASN A 1 87 ? -15.507 10.220 0.370 1.00 94.62 87 ASN A N 1
ATOM 653 C CA . ASN A 1 87 ? -16.597 9.269 0.146 1.00 94.62 87 ASN A CA 1
ATOM 654 C C . ASN A 1 87 ? -16.161 7.836 0.461 1.00 94.62 87 ASN A C 1
ATOM 656 O O . ASN A 1 87 ? -16.938 7.074 1.038 1.00 94.62 87 ASN A O 1
ATOM 660 N N . PHE A 1 88 ? -14.905 7.484 0.165 1.00 94.19 88 PHE A N 1
ATOM 661 C CA . PHE A 1 88 ? -14.340 6.196 0.565 1.00 94.19 88 PHE A CA 1
ATOM 662 C C . PHE A 1 88 ? -14.276 6.052 2.092 1.00 94.19 88 PHE A C 1
ATOM 664 O O . PHE A 1 88 ? -14.676 5.023 2.634 1.00 94.19 88 PHE A O 1
ATOM 671 N N . LEU A 1 89 ? -13.824 7.088 2.805 1.00 94.50 89 LEU A N 1
ATOM 672 C CA . LEU A 1 89 ? -13.765 7.084 4.269 1.00 94.50 89 LEU A CA 1
ATOM 673 C C . LEU A 1 89 ? -15.159 7.018 4.901 1.00 94.50 89 LEU A C 1
ATOM 675 O O . LEU A 1 89 ? -15.353 6.252 5.846 1.00 94.50 89 LEU A O 1
ATOM 679 N N . ARG A 1 90 ? -16.136 7.744 4.347 1.00 94.31 90 ARG A N 1
ATOM 680 C CA . ARG A 1 90 ? -17.541 7.668 4.767 1.00 94.31 90 ARG A CA 1
ATOM 681 C C . ARG A 1 90 ? -18.109 6.261 4.587 1.00 94.31 90 ARG A C 1
ATOM 683 O O . ARG A 1 90 ? -18.685 5.714 5.524 1.00 94.31 90 ARG A O 1
ATOM 690 N N . ALA A 1 91 ? -17.921 5.664 3.408 1.00 95.38 91 ALA A N 1
ATOM 691 C CA . ALA A 1 91 ? -18.368 4.300 3.130 1.00 95.38 91 ALA A CA 1
ATOM 692 C C . ALA A 1 91 ? -17.697 3.295 4.077 1.00 95.38 91 ALA A C 1
ATOM 694 O O . ALA A 1 91 ? -18.365 2.446 4.664 1.00 95.38 91 ALA A O 1
ATOM 695 N N . LYS A 1 92 ? -16.386 3.433 4.298 1.00 94.88 92 LYS A N 1
ATOM 696 C CA . LYS A 1 92 ? -15.637 2.591 5.233 1.00 94.88 92 LYS A CA 1
ATOM 697 C C . LYS A 1 92 ? -16.175 2.701 6.660 1.00 94.88 92 LYS A C 1
ATOM 699 O O . LYS A 1 92 ? -16.392 1.673 7.289 1.00 94.88 92 LYS A O 1
ATOM 704 N N . ALA A 1 93 ? -16.409 3.911 7.168 1.00 94.50 93 ALA A N 1
ATOM 705 C CA . ALA A 1 93 ? -16.974 4.113 8.503 1.00 94.50 93 ALA A CA 1
ATOM 706 C C . ALA A 1 93 ? -18.362 3.466 8.638 1.00 94.50 93 ALA A C 1
ATOM 708 O O . ALA A 1 93 ? -18.605 2.756 9.612 1.00 94.50 93 ALA A O 1
ATOM 709 N N . HIS A 1 94 ? -19.230 3.639 7.634 1.00 95.19 94 HIS A N 1
ATOM 710 C CA . HIS A 1 94 ? -20.548 3.005 7.595 1.00 95.19 94 HIS A CA 1
ATOM 711 C C . HIS A 1 94 ? -20.453 1.478 7.710 1.00 95.19 94 HIS A C 1
ATOM 713 O O . HIS A 1 94 ? -21.058 0.895 8.607 1.00 95.19 94 HIS A O 1
ATOM 719 N N . TYR A 1 95 ? -19.657 0.827 6.857 1.00 96.56 95 TYR A N 1
ATOM 720 C CA . TYR A 1 95 ? -19.548 -0.635 6.863 1.00 96.56 95 TYR A CA 1
ATOM 721 C C . TYR A 1 95 ? -18.807 -1.189 8.080 1.00 96.56 95 TYR A C 1
ATOM 723 O O . TYR A 1 95 ? -19.126 -2.285 8.532 1.00 96.56 95 TYR A O 1
ATOM 731 N N . LEU A 1 96 ? -17.858 -0.441 8.649 1.00 94.56 96 LEU A N 1
ATOM 732 C CA . LEU A 1 96 ? -17.244 -0.826 9.917 1.00 94.56 96 LEU A CA 1
ATOM 733 C C . LEU A 1 96 ? -18.290 -0.872 11.036 1.00 94.56 96 LEU A C 1
ATOM 735 O O . LEU A 1 96 ? -18.329 -1.853 11.769 1.00 94.56 96 LEU A O 1
ATOM 739 N N . LEU A 1 97 ? -19.161 0.136 11.138 1.00 93.50 97 LEU A N 1
ATOM 740 C CA . LEU A 1 97 ? -20.207 0.204 12.167 1.00 93.50 97 LEU A CA 1
ATOM 741 C C . LEU A 1 97 ? -21.363 -0.769 11.930 1.00 93.50 97 LEU A C 1
ATOM 743 O O . LEU A 1 97 ? -21.918 -1.308 12.884 1.00 93.50 97 LEU A O 1
ATOM 747 N N . ALA A 1 98 ? -21.708 -1.014 10.668 1.00 93.94 98 ALA A N 1
ATOM 748 C CA . ALA A 1 98 ? -22.717 -2.000 10.300 1.00 93.94 98 ALA A CA 1
ATOM 749 C C . ALA A 1 98 ? -22.221 -3.450 10.454 1.00 93.94 98 ALA A C 1
ATOM 751 O O . ALA A 1 98 ? -23.039 -4.358 10.561 1.00 93.94 98 ALA A O 1
ATOM 752 N N . GLY A 1 99 ? -20.903 -3.670 10.442 1.00 94.50 99 GLY A N 1
ATOM 753 C CA . GLY A 1 99 ? -20.289 -4.994 10.509 1.00 94.50 99 GLY A CA 1
ATOM 754 C C . GLY A 1 99 ? -19.445 -5.192 11.770 1.00 94.50 99 GLY A C 1
ATOM 755 O O . GLY A 1 99 ? -19.998 -5.353 12.856 1.00 94.50 99 GLY A O 1
ATOM 756 N N . PRO A 1 100 ? -18.106 -5.208 11.663 1.00 93.06 100 PRO A N 1
ATOM 757 C CA . PRO A 1 100 ? -17.220 -5.654 12.746 1.00 93.06 100 PRO A CA 1
ATOM 758 C C . PRO A 1 100 ? -17.292 -4.804 14.026 1.00 93.06 100 PRO A C 1
ATOM 760 O O . PRO A 1 100 ? -16.975 -5.286 15.112 1.00 93.06 100 PRO A O 1
ATOM 763 N N . LEU A 1 101 ? -17.709 -3.540 13.922 1.00 92.25 101 LEU A N 1
ATOM 764 C CA . LEU A 1 101 ? -17.881 -2.638 15.064 1.00 92.25 101 LEU A CA 1
ATOM 765 C C . LEU A 1 101 ? -19.336 -2.557 15.544 1.00 92.25 101 LEU A C 1
ATOM 767 O O . LEU A 1 101 ? -19.642 -1.732 16.407 1.00 92.25 101 LEU A O 1
ATOM 771 N N . HIS A 1 102 ? -20.230 -3.399 15.024 1.00 91.88 102 HIS A N 1
ATOM 772 C CA . HIS A 1 102 ? -21.615 -3.443 15.471 1.00 91.88 102 HIS A CA 1
ATOM 773 C C . HIS A 1 102 ? -21.685 -3.728 16.982 1.00 91.88 102 HIS A C 1
ATOM 775 O O . HIS A 1 102 ? -21.000 -4.616 17.494 1.00 91.88 102 HIS A O 1
ATOM 781 N N . ASN A 1 103 ? -22.487 -2.942 17.706 1.00 87.56 103 ASN A N 1
ATOM 782 C CA . ASN A 1 103 ? -22.628 -2.974 19.170 1.00 87.56 103 ASN A CA 1
ATOM 783 C C . ASN A 1 103 ? -21.324 -2.783 19.970 1.00 87.56 103 ASN A C 1
ATOM 785 O O . ASN A 1 103 ? -21.278 -3.097 21.159 1.00 87.56 103 ASN A O 1
ATOM 789 N N . ARG A 1 104 ? -20.252 -2.264 19.360 1.00 87.44 104 ARG A N 1
ATOM 790 C CA . ARG A 1 104 ? -19.039 -1.892 20.096 1.00 87.44 104 ARG A CA 1
ATOM 791 C C . ARG A 1 104 ? -19.189 -0.475 20.629 1.00 87.44 104 ARG A C 1
ATOM 793 O O . ARG A 1 104 ? -19.284 0.477 19.864 1.00 87.44 104 ARG A O 1
ATOM 800 N N . GLU A 1 105 ? -19.161 -0.337 21.950 1.00 79.88 105 GLU A N 1
ATOM 801 C CA . GLU A 1 105 ? -19.283 0.968 22.609 1.00 79.88 105 GLU A CA 1
ATOM 802 C C . GLU A 1 105 ? -18.076 1.875 22.343 1.00 79.88 105 GLU A C 1
ATOM 804 O O . GLU A 1 105 ? -18.199 3.097 22.343 1.00 79.88 105 GLU A O 1
ATOM 809 N N . ARG A 1 106 ? -16.893 1.281 22.131 1.00 89.19 106 ARG A N 1
ATOM 810 C CA . ARG A 1 106 ? -15.614 1.990 22.018 1.00 89.19 106 ARG A CA 1
ATOM 811 C C . ARG A 1 106 ? -14.696 1.351 20.986 1.00 89.19 106 ARG A C 1
ATOM 813 O O . ARG A 1 106 ? -14.616 0.130 20.885 1.00 89.19 106 ARG A O 1
ATOM 820 N N . VAL A 1 107 ? -13.953 2.190 20.270 1.00 90.62 107 VAL A N 1
ATOM 821 C CA . VAL A 1 107 ? -13.000 1.789 19.227 1.00 90.62 107 VAL A CA 1
ATOM 822 C C . VAL A 1 107 ? -11.622 2.354 19.545 1.00 90.62 107 VAL A C 1
ATOM 824 O O . VAL A 1 107 ? -11.484 3.523 19.906 1.00 90.62 107 VAL A O 1
ATOM 827 N N . ILE A 1 108 ? -10.588 1.533 19.381 1.00 90.62 108 ILE A N 1
ATOM 828 C CA . ILE A 1 108 ? -9.189 1.956 19.483 1.00 90.62 108 ILE A CA 1
ATOM 829 C C . ILE A 1 108 ? -8.576 1.894 18.093 1.00 90.62 108 ILE A C 1
ATOM 831 O O . ILE A 1 108 ? -8.674 0.880 17.405 1.00 90.62 108 ILE A O 1
ATOM 835 N N . MET A 1 109 ? -7.934 2.978 17.672 1.00 89.75 109 MET A N 1
ATOM 836 C CA . MET A 1 109 ? -7.377 3.086 16.329 1.00 89.75 109 MET A CA 1
ATOM 837 C C . MET A 1 109 ? -5.879 2.816 16.332 1.00 89.75 109 MET A C 1
ATOM 839 O O . MET A 1 109 ? -5.096 3.632 16.811 1.00 89.75 109 MET A O 1
ATOM 843 N N . TRP A 1 110 ? -5.452 1.702 15.736 1.00 88.50 110 TRP A N 1
ATOM 844 C CA . TRP A 1 110 ? -4.032 1.354 15.615 1.00 88.50 110 TRP A CA 1
ATOM 845 C C . TRP A 1 110 ? -3.340 2.005 14.412 1.00 88.50 110 TRP A C 1
ATOM 847 O O . TRP A 1 110 ? -2.601 1.361 13.681 1.00 88.50 110 TRP A O 1
ATOM 857 N N .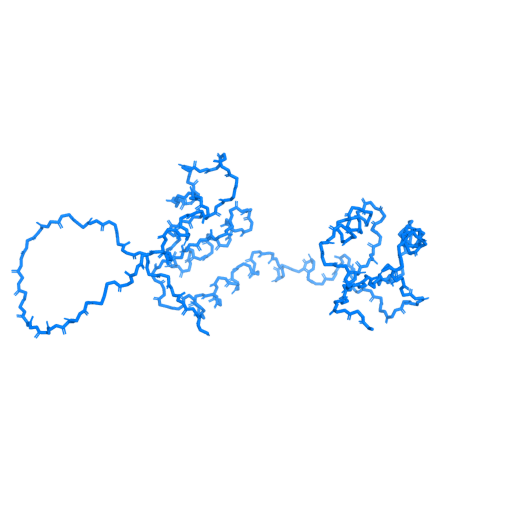 VAL A 1 111 ? -3.578 3.292 14.183 1.00 74.06 111 VAL A N 1
ATOM 858 C CA . VAL A 1 111 ? -2.860 4.126 13.209 1.00 74.06 111 VAL A CA 1
ATOM 859 C C . VAL A 1 111 ? -3.145 5.583 13.595 1.00 74.06 111 VAL A C 1
ATOM 861 O O . VAL A 1 111 ? -4.295 5.910 13.869 1.00 74.06 111 VAL A O 1
ATOM 864 N N . ALA A 1 112 ? -2.156 6.487 13.568 1.00 69.44 112 ALA A N 1
ATOM 865 C CA . ALA A 1 112 ? -2.388 7.932 13.781 1.00 69.44 112 ALA A CA 1
ATOM 866 C C . ALA A 1 112 ? -1.815 8.819 12.653 1.00 69.44 112 ALA A C 1
ATOM 868 O O . ALA A 1 112 ? -1.242 9.886 12.891 1.00 69.44 112 ALA A O 1
ATOM 869 N N . GLY A 1 113 ? -1.932 8.353 11.405 1.00 79.38 113 GLY A N 1
ATOM 870 C CA . GLY A 1 113 ? -1.645 9.132 10.192 1.00 79.38 113 GLY A CA 1
ATOM 871 C C . GLY A 1 113 ? -2.852 9.961 9.731 1.00 79.38 113 GLY A C 1
ATOM 872 O O . GLY A 1 113 ? -3.948 9.813 10.264 1.00 79.38 113 GLY A O 1
ATOM 873 N N . GLN A 1 114 ? -2.684 10.811 8.709 1.00 83.50 114 GLN A N 1
ATOM 874 C CA . GLN A 1 114 ? -3.753 11.703 8.226 1.00 83.50 114 GLN A CA 1
ATOM 875 C C . GLN A 1 114 ? -5.045 10.965 7.858 1.00 83.50 114 GLN A C 1
ATOM 877 O O . GLN A 1 114 ? -6.114 11.397 8.267 1.00 83.50 114 GLN A O 1
ATOM 882 N N . MET A 1 115 ? -4.953 9.819 7.182 1.00 86.06 115 MET A N 1
ATOM 883 C CA . MET A 1 115 ? -6.133 9.012 6.847 1.00 86.06 115 MET A CA 1
ATOM 884 C C . MET A 1 115 ? -6.806 8.381 8.061 1.00 86.06 115 MET A C 1
ATOM 886 O O . MET A 1 115 ? -8.027 8.276 8.094 1.00 86.06 115 MET A O 1
ATOM 890 N N . ALA A 1 116 ? -6.033 8.004 9.080 1.00 83.94 116 ALA A N 1
ATOM 891 C CA . ALA A 1 116 ? -6.603 7.503 10.323 1.00 83.94 116 ALA A CA 1
ATOM 892 C C . ALA A 1 116 ? -7.353 8.608 11.076 1.00 83.94 116 ALA A C 1
ATOM 894 O O . ALA A 1 116 ? -8.425 8.347 11.605 1.00 83.94 116 ALA A O 1
ATOM 895 N N . ARG A 1 117 ? -6.839 9.847 11.048 1.00 86.69 117 ARG A N 1
ATOM 896 C CA . ARG A 1 117 ? -7.540 11.025 11.587 1.00 86.69 117 ARG A CA 1
ATOM 897 C C . ARG A 1 117 ? -8.872 11.251 10.881 1.00 86.69 117 ARG A C 1
ATOM 899 O O . ARG A 1 117 ? -9.908 11.266 11.531 1.00 86.69 117 ARG A O 1
ATOM 906 N N . CYS A 1 118 ? -8.855 11.327 9.551 1.00 91.19 118 CYS A N 1
ATOM 907 C CA . CYS A 1 118 ? -10.075 11.538 8.775 1.00 91.19 118 CYS A CA 1
ATOM 908 C C . CYS A 1 118 ? -11.090 10.396 8.980 1.00 91.19 118 CYS A C 1
ATOM 910 O O . CYS A 1 118 ? -12.280 10.653 9.130 1.00 91.19 118 CYS A O 1
ATOM 912 N N . LEU A 1 119 ? -10.642 9.136 9.055 1.00 92.69 119 LEU A N 1
ATOM 913 C CA . LEU A 1 119 ? -11.529 8.012 9.372 1.00 92.69 119 LEU A CA 1
ATOM 914 C C . LEU A 1 119 ? -12.118 8.114 10.788 1.00 92.69 119 LEU A C 1
ATOM 916 O O . LEU A 1 119 ? -13.297 7.818 10.967 1.00 92.69 119 LEU A O 1
ATOM 920 N N . ALA A 1 120 ? -11.320 8.528 11.777 1.00 91.50 120 ALA A N 1
ATOM 921 C CA . ALA A 1 120 ? -11.781 8.726 13.149 1.00 91.50 120 ALA A CA 1
ATOM 922 C C . ALA A 1 120 ? -12.919 9.746 13.214 1.00 91.50 120 ALA A C 1
ATOM 924 O O . ALA A 1 120 ? -13.933 9.483 13.853 1.00 91.50 120 ALA A O 1
ATOM 925 N N . GLU A 1 121 ? -12.780 10.868 12.503 1.00 92.00 121 GLU A N 1
ATOM 926 C CA . GLU A 1 121 ? -13.833 11.880 12.420 1.00 92.00 121 GLU A CA 1
ATOM 927 C C . GLU A 1 121 ? -15.131 11.305 11.841 1.00 92.00 121 GLU A C 1
ATOM 929 O O . GLU A 1 121 ? -16.208 11.565 12.374 1.00 92.00 121 GLU A O 1
ATOM 934 N N . HIS A 1 122 ? -15.054 10.499 10.777 1.00 94.12 122 HIS A N 1
ATOM 935 C CA . HIS A 1 122 ? -16.238 9.852 10.194 1.00 94.12 122 HIS A CA 1
ATOM 936 C C . HIS A 1 122 ? -16.894 8.850 11.137 1.00 94.12 122 HIS A C 1
ATOM 938 O O . HIS A 1 122 ? -18.118 8.836 11.249 1.00 94.12 122 HIS A O 1
ATOM 944 N N . LEU A 1 123 ? -16.098 8.046 11.843 1.00 92.50 123 LEU A N 1
ATOM 945 C CA . LEU A 1 123 ? -16.598 7.124 12.863 1.00 92.50 123 LEU A CA 1
ATOM 946 C C . LEU A 1 123 ? -17.298 7.887 13.997 1.00 92.50 123 LEU A C 1
ATOM 948 O O . LEU A 1 123 ? -18.408 7.523 14.376 1.00 92.50 123 LEU A O 1
ATOM 952 N N . GLN A 1 124 ? -16.698 8.978 14.482 1.00 90.88 124 GLN A N 1
ATOM 953 C CA . GLN A 1 124 ? -17.277 9.831 15.525 1.00 90.88 124 GLN A CA 1
ATOM 954 C C . GLN A 1 124 ? -18.573 10.510 15.071 1.00 90.88 124 GLN A C 1
ATOM 956 O O . GLN A 1 124 ? -19.562 10.483 15.801 1.00 90.88 124 GLN A O 1
ATOM 961 N N . ARG A 1 125 ? -18.614 11.066 13.851 1.00 91.50 125 ARG A N 1
ATOM 962 C CA . ARG A 1 125 ? -19.837 11.655 13.270 1.00 91.50 125 ARG A CA 1
ATOM 963 C C . ARG A 1 125 ? -20.959 10.627 13.113 1.00 91.50 125 ARG A C 1
ATOM 965 O O . ARG A 1 125 ? -22.124 10.986 13.239 1.00 91.50 125 ARG A O 1
ATOM 972 N N . ALA A 1 126 ? -20.613 9.368 12.860 1.00 90.06 126 ALA A N 1
ATOM 973 C CA . ALA A 1 126 ? -21.557 8.257 12.778 1.00 90.06 126 ALA A CA 1
ATOM 974 C C . ALA A 1 126 ? -21.920 7.646 14.151 1.00 90.06 126 ALA A C 1
ATOM 976 O O . ALA A 1 126 ? -22.656 6.663 14.198 1.00 90.06 126 ALA A O 1
ATOM 977 N N . GLY A 1 127 ? -21.438 8.224 15.259 1.00 87.38 127 GLY A N 1
ATOM 978 C CA . GLY A 1 127 ? -21.820 7.857 16.628 1.00 87.38 127 GLY A CA 1
ATOM 979 C C . GLY A 1 127 ? -20.855 6.919 17.357 1.00 87.38 127 GLY A C 1
ATOM 980 O O . GLY A 1 127 ? -21.117 6.554 18.500 1.00 87.38 127 GLY A O 1
ATOM 981 N N . ALA A 1 128 ? -19.732 6.537 16.747 1.00 90.81 128 ALA A N 1
ATOM 982 C CA . ALA A 1 128 ? -18.737 5.690 17.396 1.00 90.81 128 ALA A CA 1
ATOM 983 C C . ALA A 1 128 ? -17.871 6.483 18.386 1.00 90.81 128 ALA A C 1
ATOM 985 O O . ALA A 1 128 ? -17.397 7.579 18.080 1.00 90.81 128 ALA A O 1
ATOM 986 N N . GLN A 1 129 ? -17.555 5.898 19.542 1.00 91.06 129 GLN A N 1
ATOM 987 C CA . GLN A 1 129 ? -16.613 6.506 20.480 1.00 91.06 129 GLN A CA 1
ATOM 988 C C . GLN A 1 129 ? -15.182 6.022 20.207 1.00 91.06 129 GLN A C 1
ATOM 990 O O . GLN A 1 129 ? -14.815 4.895 20.540 1.00 91.06 129 GLN A O 1
ATOM 995 N N . VAL A 1 130 ? -14.340 6.888 19.636 1.00 91.88 130 VAL A N 1
ATOM 996 C CA . VAL A 1 130 ? -12.897 6.618 19.521 1.00 91.88 130 VAL A CA 1
ATOM 997 C C . VAL A 1 130 ? -12.241 6.866 20.879 1.00 91.88 130 VAL A C 1
ATOM 999 O O . VAL A 1 130 ? -12.160 8.003 21.335 1.00 91.88 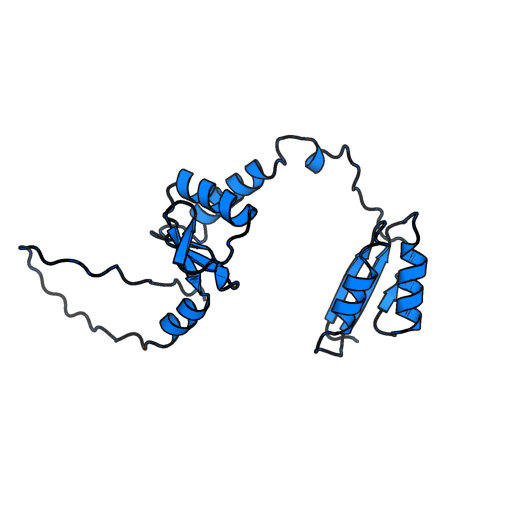130 VAL A O 1
ATOM 1002 N N . ALA A 1 131 ? -11.803 5.796 21.540 1.00 91.25 131 ALA A N 1
ATOM 1003 C CA . ALA A 1 131 ? -11.308 5.834 22.915 1.00 91.25 131 ALA A CA 1
ATOM 1004 C C . ALA A 1 131 ? -9.812 6.161 23.014 1.00 91.25 131 ALA A C 1
ATOM 1006 O O . ALA A 1 131 ? -9.387 6.760 23.997 1.00 91.25 131 ALA A O 1
ATOM 1007 N N . ALA A 1 132 ? -9.014 5.752 22.023 1.00 91.31 132 ALA A N 1
ATOM 1008 C CA . ALA A 1 132 ? -7.576 6.008 21.966 1.00 91.31 132 ALA A CA 1
ATOM 1009 C C . ALA A 1 132 ? -7.011 5.761 20.558 1.00 91.31 132 ALA A C 1
ATOM 1011 O O . ALA A 1 132 ? -7.591 5.023 19.755 1.00 91.31 132 ALA A O 1
ATOM 1012 N N . PHE A 1 133 ? -5.827 6.316 20.302 1.00 91.38 133 PHE A N 1
ATOM 1013 C CA . PHE A 1 133 ? -5.002 6.021 19.132 1.00 91.38 133 PHE A CA 1
ATOM 1014 C C . PHE A 1 133 ? -3.713 5.321 19.562 1.00 91.38 133 PHE A C 1
ATOM 1016 O O . PHE A 1 133 ? -3.044 5.781 20.482 1.00 91.38 133 PHE A O 1
ATOM 1023 N N . LEU A 1 134 ? -3.320 4.244 18.883 1.00 90.81 134 LEU A N 1
ATOM 1024 C CA . LEU A 1 134 ? -2.027 3.598 19.104 1.00 90.81 134 LEU A CA 1
ATOM 1025 C C . LEU A 1 134 ? -1.002 4.098 18.093 1.00 90.81 134 LEU A C 1
ATOM 1027 O O . LEU A 1 134 ? -1.274 4.169 16.891 1.00 90.81 134 LEU A O 1
ATOM 1031 N N . HIS A 1 135 ? 0.198 4.406 18.576 1.00 88.69 135 HIS A N 1
ATOM 1032 C CA . HIS A 1 135 ? 1.297 4.864 17.736 1.00 88.69 135 HIS A CA 1
ATOM 1033 C C . HIS A 1 135 ? 2.611 4.174 18.119 1.00 88.69 135 HIS A C 1
ATOM 1035 O O . HIS A 1 135 ? 2.787 3.752 19.257 1.00 88.69 135 HIS A O 1
ATOM 1041 N N . VAL A 1 136 ? 3.529 4.049 17.155 1.00 87.31 136 VAL A N 1
ATOM 1042 C CA . VAL A 1 136 ? 4.861 3.444 17.368 1.00 87.31 136 VAL A CA 1
ATOM 1043 C C . VAL A 1 136 ? 5.959 4.476 17.628 1.00 87.31 136 VAL A C 1
ATOM 1045 O O . VAL A 1 136 ? 6.971 4.145 18.229 1.00 87.31 136 VAL A O 1
ATOM 1048 N N . ASN A 1 137 ? 5.776 5.726 17.182 1.00 85.69 137 ASN A N 1
ATOM 1049 C CA . ASN A 1 137 ? 6.708 6.823 17.477 1.00 85.69 137 ASN A CA 1
ATOM 1050 C C . ASN A 1 137 ? 6.497 7.334 18.917 1.00 85.69 137 ASN A C 1
ATOM 1052 O O . ASN A 1 137 ? 5.428 7.910 19.167 1.00 85.69 137 ASN A O 1
ATOM 1056 N N . PRO A 1 138 ? 7.507 7.223 19.804 1.00 84.88 138 PRO A N 1
ATOM 1057 C CA . PRO A 1 138 ? 7.420 7.672 21.190 1.00 84.88 138 PRO A CA 1
ATOM 1058 C C . PRO A 1 138 ? 7.198 9.164 21.384 1.00 84.88 138 PRO A C 1
ATOM 1060 O O . PRO A 1 138 ? 6.564 9.563 22.356 1.00 84.88 138 PRO A O 1
ATOM 1063 N N . GLN A 1 139 ? 7.642 9.992 20.438 1.00 85.94 139 GLN A N 1
ATOM 1064 C CA . GLN A 1 139 ? 7.482 11.446 20.515 1.00 85.94 139 GLN A CA 1
ATOM 1065 C C . GLN A 1 139 ? 6.013 11.889 20.517 1.00 85.94 139 GLN A C 1
ATOM 1067 O O . GLN A 1 139 ? 5.714 13.022 20.875 1.00 85.94 139 GLN A O 1
ATOM 1072 N N . LYS A 1 140 ? 5.090 11.014 20.094 1.00 81.00 140 LYS A N 1
ATOM 1073 C CA . LYS A 1 140 ? 3.654 11.309 20.068 1.00 81.00 140 LYS A CA 1
ATOM 1074 C C . LYS A 1 140 ? 2.909 10.856 21.326 1.00 81.00 140 LYS A C 1
ATOM 1076 O O . LYS A 1 140 ? 1.726 11.162 21.453 1.00 81.00 140 LYS A O 1
ATOM 1081 N N . TYR A 1 141 ? 3.540 10.111 22.232 1.00 86.38 141 TYR A N 1
ATOM 1082 C CA . TYR A 1 141 ? 2.855 9.571 23.410 1.00 86.38 141 TYR A CA 1
ATOM 1083 C C . TYR A 1 141 ? 2.437 10.688 24.370 1.00 86.38 141 TYR A C 1
ATOM 1085 O O . TYR A 1 141 ? 3.125 11.697 24.497 1.00 86.38 141 TYR A O 1
ATOM 1093 N N . GLY A 1 142 ? 1.285 10.522 25.025 1.00 78.06 142 GLY A N 1
ATOM 1094 C CA . GLY A 1 142 ? 0.757 11.506 25.981 1.00 78.06 142 GLY A CA 1
ATOM 1095 C C . GLY A 1 142 ? 0.116 12.743 25.341 1.00 78.06 142 GLY A C 1
ATOM 1096 O O . GLY A 1 142 ? -0.497 13.542 26.043 1.00 78.06 142 GLY A O 1
ATOM 1097 N N . THR A 1 143 ? 0.194 12.882 24.015 1.00 86.44 143 THR A N 1
ATOM 1098 C CA . THR A 1 143 ? -0.593 13.869 23.266 1.00 86.44 143 THR A CA 1
ATOM 1099 C C . THR A 1 143 ? -2.007 13.350 22.992 1.00 86.44 143 THR A C 1
ATOM 1101 O O . THR A 1 143 ? -2.303 12.169 23.199 1.00 86.44 143 THR A O 1
ATOM 1104 N N . GLN A 1 144 ? -2.900 14.231 22.538 1.00 86.25 144 GLN A N 1
ATOM 1105 C CA . GLN A 1 144 ? -4.267 13.875 22.160 1.00 86.25 144 GLN A CA 1
ATOM 1106 C C . GLN A 1 144 ? -4.530 14.144 20.680 1.00 86.25 144 GLN A C 1
ATOM 1108 O O . GLN A 1 144 ? -3.940 15.034 20.068 1.00 86.25 144 GLN A O 1
ATOM 1113 N N . LEU A 1 145 ? -5.473 13.392 20.125 1.00 81.31 145 LEU A N 1
ATOM 1114 C CA . LEU A 1 145 ? -5.975 13.529 18.771 1.00 81.31 145 LEU A CA 1
ATOM 1115 C C . LEU A 1 145 ? -7.504 13.422 18.805 1.00 81.31 145 LEU A C 1
ATOM 1117 O O . LEU A 1 145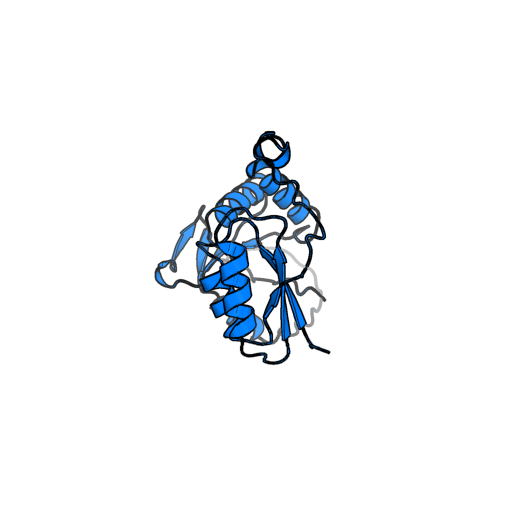 ? -8.039 12.425 19.278 1.00 81.31 145 LEU A O 1
ATOM 1121 N N . HIS A 1 146 ? -8.207 14.464 18.346 1.00 79.81 146 HIS A N 1
ATOM 1122 C CA . HIS A 1 146 ? -9.676 14.567 18.429 1.00 79.81 146 HIS A CA 1
ATOM 1123 C C . HIS A 1 146 ? -10.236 14.254 19.835 1.00 79.81 146 HIS A C 1
ATOM 1125 O O 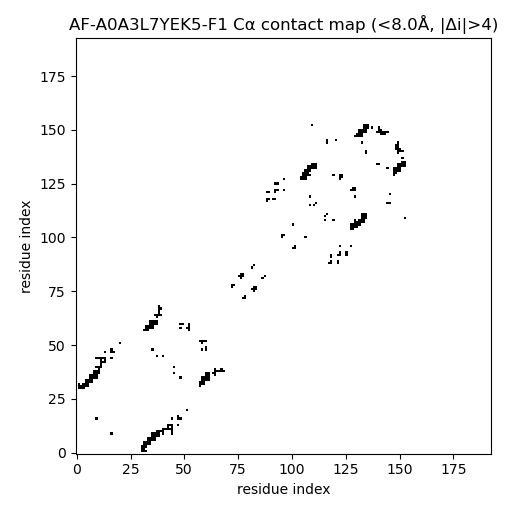. HIS A 1 146 ? -11.254 13.579 19.974 1.00 79.81 146 HIS A O 1
ATOM 1131 N N . GLY A 1 147 ? -9.534 14.709 20.881 1.00 82.25 147 GLY A N 1
ATOM 1132 C CA . GLY A 1 147 ? -9.900 14.490 22.286 1.00 82.25 147 GLY A CA 1
ATOM 1133 C C . GLY A 1 147 ? -9.577 13.098 22.844 1.00 82.25 147 GLY A C 1
ATOM 1134 O O . GLY A 1 147 ? -9.788 12.865 24.030 1.00 82.25 147 GLY A O 1
ATOM 1135 N N . ALA A 1 148 ? -9.042 12.179 22.033 1.00 87.50 148 ALA A N 1
ATOM 1136 C CA . ALA A 1 148 ? -8.618 10.853 22.476 1.00 87.50 148 ALA A CA 1
ATOM 1137 C C . ALA A 1 148 ? -7.086 10.785 22.655 1.00 87.50 148 ALA A C 1
ATOM 1139 O O . ALA A 1 148 ? -6.347 11.357 21.850 1.00 87.50 148 ALA A O 1
ATOM 1140 N N . PRO A 1 149 ? -6.571 10.087 23.682 1.00 90.81 149 PRO A N 1
ATOM 1141 C CA . PRO A 1 149 ? -5.137 9.981 23.935 1.00 90.81 149 PRO A CA 1
ATOM 1142 C C . PRO A 1 149 ? -4.404 9.146 22.877 1.00 90.81 149 PRO A C 1
ATOM 1144 O O . PRO A 1 149 ? -4.934 8.159 22.360 1.00 90.81 149 PRO A O 1
ATOM 1147 N N . ILE A 1 150 ? -3.146 9.509 22.611 1.00 90.12 150 ILE A N 1
ATOM 1148 C CA . ILE A 1 150 ? -2.195 8.690 21.854 1.00 90.12 150 ILE A CA 1
ATOM 1149 C C . ILE A 1 150 ? -1.373 7.843 22.830 1.00 90.12 150 ILE A C 1
ATOM 1151 O O . ILE A 1 150 ? -0.624 8.362 23.664 1.00 90.12 150 ILE A O 1
ATOM 1155 N N . LEU A 1 151 ? -1.507 6.525 22.701 1.00 89.88 151 LEU A N 1
ATOM 1156 C CA . LEU A 1 151 ? -0.917 5.519 23.575 1.00 89.88 151 LEU A CA 1
ATOM 1157 C C . LEU A 1 151 ? 0.132 4.672 22.831 1.00 89.88 151 LEU A C 1
ATOM 1159 O O . LEU A 1 151 ? 0.056 4.513 21.606 1.00 89.88 151 LEU A O 1
ATOM 1163 N N . PRO A 1 152 ? 1.111 4.098 23.551 1.00 88.75 152 PRO A N 1
ATOM 1164 C CA . PRO A 1 152 ? 2.056 3.164 22.956 1.00 88.75 152 PRO A CA 1
ATOM 1165 C C . PRO A 1 152 ? 1.364 1.850 22.582 1.00 88.75 152 PRO A C 1
ATOM 1167 O O . PRO A 1 152 ? 0.445 1.394 23.259 1.00 88.75 152 PRO A O 1
ATOM 1170 N N . THR A 1 153 ? 1.853 1.172 21.544 1.00 85.12 153 THR A N 1
ATOM 1171 C CA . THR A 1 153 ? 1.341 -0.156 21.146 1.00 85.12 153 THR A CA 1
ATOM 1172 C C . THR A 1 153 ? 1.563 -1.239 22.208 1.00 85.12 153 THR A C 1
ATOM 1174 O O . THR A 1 153 ? 0.891 -2.271 22.193 1.00 85.12 153 THR A O 1
ATOM 1177 N N . THR A 1 154 ? 2.466 -1.012 23.166 1.00 83.19 154 THR A N 1
ATOM 1178 C CA . THR A 1 154 ? 2.765 -1.945 24.263 1.00 83.19 154 THR A CA 1
ATOM 1179 C C . THR A 1 154 ? 1.581 -2.190 25.194 1.00 83.19 154 THR A C 1
ATOM 1181 O O . THR A 1 154 ? 1.532 -3.253 25.814 1.00 83.19 154 THR A O 1
ATOM 1184 N N . ILE A 1 155 ? 0.591 -1.289 25.251 1.00 80.56 155 ILE A N 1
ATOM 1185 C CA . ILE A 1 155 ? -0.599 -1.484 26.094 1.00 80.56 155 ILE A CA 1
ATOM 1186 C C . ILE A 1 155 ? -1.384 -2.747 25.714 1.00 80.56 155 ILE A C 1
ATOM 1188 O O . ILE A 1 155 ? -1.981 -3.385 26.577 1.00 80.56 155 ILE A O 1
ATOM 1192 N N . LEU A 1 156 ? -1.340 -3.151 24.440 1.00 72.50 156 LEU A N 1
ATOM 1193 C CA . LEU A 1 156 ? -2.025 -4.355 23.970 1.00 72.50 156 LEU A CA 1
ATOM 1194 C C . LEU A 1 156 ? -1.377 -5.634 24.512 1.00 72.50 156 LEU A C 1
ATOM 1196 O O . LEU A 1 156 ? -2.067 -6.623 24.742 1.00 72.50 156 LEU A O 1
ATOM 1200 N N . ARG A 1 157 ? -0.063 -5.616 24.774 1.00 63.16 157 ARG A N 1
ATOM 1201 C CA . ARG A 1 157 ? 0.637 -6.764 25.371 1.00 63.16 157 ARG A CA 1
ATOM 1202 C C . ARG A 1 157 ? 0.256 -6.962 26.835 1.00 63.16 157 ARG A C 1
ATOM 1204 O O . ARG A 1 157 ? 0.127 -8.101 27.262 1.00 63.16 157 ARG A O 1
ATOM 1211 N N . ALA A 1 158 ? 0.042 -5.874 27.575 1.00 58.94 158 ALA A N 1
ATOM 1212 C CA . ALA A 1 158 ? -0.349 -5.923 28.984 1.00 58.94 158 ALA A CA 1
ATOM 1213 C C . ALA A 1 158 ? -1.791 -6.427 29.195 1.00 58.94 158 ALA A C 1
ATOM 1215 O O . ALA A 1 158 ? -2.084 -7.035 30.220 1.00 58.94 158 ALA A O 1
ATOM 1216 N N . ALA A 1 159 ? -2.686 -6.207 28.225 1.00 57.59 159 ALA A N 1
ATOM 1217 C CA . ALA A 1 159 ? -4.070 -6.682 28.288 1.00 57.59 159 ALA A CA 1
ATOM 1218 C C . ALA A 1 159 ? -4.207 -8.193 28.013 1.00 57.59 159 ALA A C 1
ATOM 1220 O O . ALA A 1 159 ? -5.105 -8.839 28.546 1.00 57.59 159 ALA A O 1
ATOM 1221 N N . CYS A 1 160 ? -3.311 -8.778 27.211 1.00 45.00 160 CYS A N 1
ATOM 1222 C CA . CYS A 1 160 ? -3.337 -10.211 26.892 1.00 45.00 160 CYS A CA 1
ATOM 1223 C C . CYS A 1 160 ? -2.708 -11.111 27.969 1.00 45.00 160 CYS A C 1
ATOM 1225 O O . CYS A 1 160 ? -2.921 -12.320 27.931 1.00 45.00 160 CYS A O 1
ATOM 1227 N N . SER A 1 161 ? -1.941 -10.557 28.912 1.00 44.47 161 SER A N 1
ATOM 1228 C CA . SER A 1 161 ? -1.211 -11.317 29.937 1.00 44.47 161 SER A CA 1
ATOM 1229 C C . SER A 1 161 ? -1.924 -11.423 31.291 1.00 44.47 161 SER A C 1
ATOM 1231 O O . SER A 1 161 ? -1.372 -12.019 32.214 1.00 44.47 161 SER A O 1
ATOM 1233 N N . GLN A 1 162 ? -3.147 -10.901 31.428 1.00 44.53 162 GLN A N 1
ATOM 1234 C CA . GLN A 1 162 ? -3.969 -11.159 32.611 1.00 44.53 162 GLN A CA 1
ATOM 1235 C C . GLN A 1 162 ? -4.838 -12.406 32.377 1.00 44.53 162 GLN A C 1
ATOM 1237 O O . GLN A 1 162 ? -5.648 -12.402 31.445 1.00 44.53 162 GLN A O 1
ATOM 1242 N N . PRO A 1 163 ? -4.705 -13.481 33.180 1.00 38.94 163 PRO A N 1
ATOM 1243 C CA . PRO A 1 163 ? -5.656 -14.580 33.124 1.00 38.94 163 PRO A CA 1
ATOM 1244 C C . PRO A 1 163 ? -7.037 -14.029 33.481 1.00 38.94 163 PRO A C 1
ATOM 1246 O O . PRO A 1 163 ? -7.198 -13.326 34.479 1.00 38.94 163 PRO A O 1
ATOM 1249 N N . ALA A 1 164 ? -8.028 -14.318 32.637 1.00 43.81 164 ALA A N 1
ATOM 1250 C CA . ALA A 1 164 ? -9.418 -14.020 32.932 1.00 43.81 164 ALA A CA 1
ATOM 1251 C C . ALA A 1 164 ? -9.768 -14.696 34.262 1.00 43.81 164 ALA A C 1
ATOM 1253 O O . ALA A 1 164 ? -9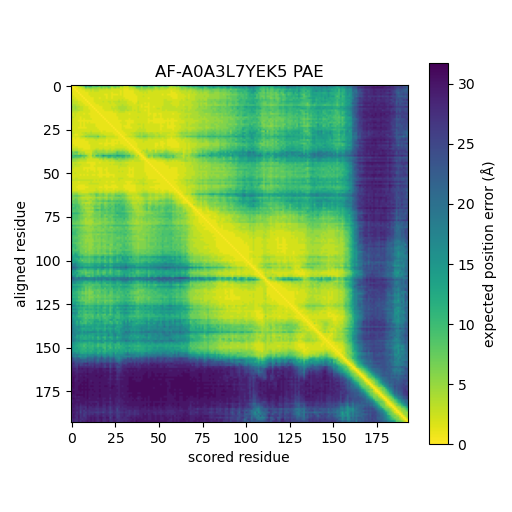.826 -15.923 34.336 1.00 43.81 164 ALA A O 1
ATOM 1254 N N . ALA A 1 165 ? -9.941 -13.908 35.323 1.00 36.94 165 ALA A N 1
ATOM 1255 C CA . ALA A 1 165 ? -10.505 -14.411 36.560 1.00 36.94 165 ALA A CA 1
ATOM 1256 C C . ALA A 1 165 ? -11.886 -14.990 36.223 1.00 36.94 165 ALA A C 1
ATOM 1258 O O . ALA A 1 165 ? -12.762 -14.276 35.732 1.00 36.94 165 ALA A O 1
ATOM 1259 N N . ALA A 1 166 ? -12.025 -16.301 36.408 1.00 36.28 166 ALA A N 1
ATOM 1260 C CA . ALA A 1 166 ? -13.289 -17.003 36.326 1.00 36.28 166 ALA A CA 1
ATOM 1261 C C . ALA A 1 166 ? -14.183 -16.478 37.453 1.00 36.28 166 ALA A C 1
ATOM 1263 O O . ALA A 1 166 ? -13.982 -16.824 38.614 1.00 36.28 166 ALA A O 1
ATOM 1264 N N . ASP A 1 167 ? -15.126 -15.606 37.113 1.00 32.03 167 ASP A N 1
ATOM 1265 C CA . ASP A 1 167 ? -16.158 -15.163 38.041 1.00 32.03 167 ASP A CA 1
ATOM 1266 C C . ASP A 1 167 ? -17.375 -16.075 37.855 1.00 32.03 167 ASP A C 1
ATOM 1268 O O . ASP A 1 167 ? -18.144 -15.961 36.897 1.00 32.03 167 ASP A O 1
ATOM 1272 N N . SER A 1 168 ? -17.489 -17.075 38.728 1.00 34.38 168 SER A N 1
ATOM 1273 C CA . SER A 1 168 ? -18.656 -17.9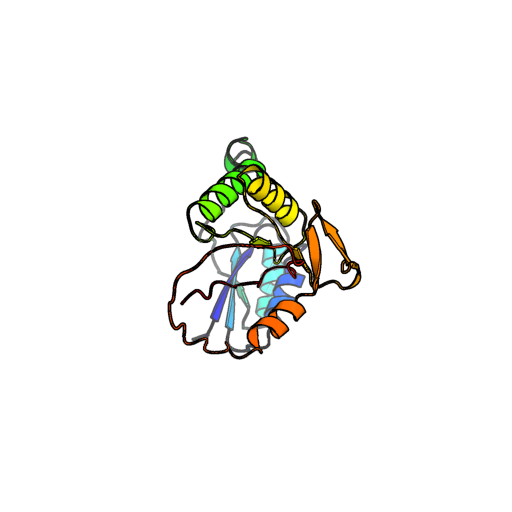44 38.836 1.00 34.38 168 SER A CA 1
ATOM 1274 C C . SER A 1 168 ? -19.804 -17.152 39.465 1.00 34.38 168 SER A C 1
ATOM 1276 O O . SER A 1 168 ? -19.940 -17.095 40.687 1.00 34.38 168 SER A O 1
ATOM 1278 N N . GLY A 1 169 ? -20.621 -16.518 38.625 1.00 32.19 169 GLY A N 1
ATOM 1279 C CA . GLY A 1 169 ? -21.794 -15.761 39.052 1.00 32.19 169 GLY A CA 1
ATOM 1280 C C . GLY A 1 169 ? -22.873 -16.643 39.688 1.00 32.19 169 GLY A C 1
ATOM 1281 O O . GLY A 1 169 ? -23.591 -17.361 38.995 1.00 32.19 169 GLY A O 1
ATOM 1282 N N . GLY A 1 170 ? -23.027 -16.530 41.008 1.00 24.84 170 GLY A N 1
ATOM 1283 C CA . GLY A 1 170 ? -24.258 -16.848 41.725 1.00 24.84 170 GLY A CA 1
ATOM 1284 C C . GLY A 1 170 ? -25.209 -15.652 41.670 1.00 24.84 170 GLY A C 1
ATOM 1285 O O . GLY A 1 170 ? -24.902 -14.571 42.166 1.00 24.84 170 GLY A O 1
ATOM 1286 N N . CYS A 1 171 ? -26.363 -15.842 41.041 1.00 27.84 171 CYS A N 1
ATOM 1287 C CA . CYS A 1 171 ? -27.421 -14.849 40.905 1.00 27.84 171 CYS A CA 1
ATOM 1288 C C . CYS A 1 171 ? -28.199 -14.695 42.225 1.00 27.84 171 CYS A C 1
ATOM 1290 O O . CYS A 1 171 ? -28.782 -15.666 42.701 1.00 27.84 171 CYS A O 1
ATOM 1292 N N . SER A 1 172 ? -28.289 -13.484 42.787 1.00 28.34 172 SER A N 1
ATOM 1293 C CA . SER A 1 172 ? -29.439 -13.096 43.615 1.00 28.34 172 SER A CA 1
ATOM 1294 C C . SER A 1 172 ? -29.672 -11.580 43.604 1.00 28.34 172 SER A C 1
ATOM 1296 O O . SER A 1 172 ? -28.762 -10.760 43.535 1.00 28.34 172 SER A O 1
ATOM 1298 N N . CYS A 1 173 ? -30.955 -11.260 43.571 1.00 28.61 173 CYS A N 1
ATOM 1299 C CA . CYS A 1 173 ? -31.631 -9.983 43.410 1.00 28.61 173 CYS A CA 1
ATOM 1300 C C . CYS A 1 173 ? -31.419 -8.959 44.546 1.00 28.61 173 CYS A C 1
ATOM 1302 O O . CYS A 1 173 ? -31.387 -9.327 45.716 1.00 28.61 173 CYS A O 1
ATOM 1304 N N . GLY A 1 174 ? -31.445 -7.662 44.197 1.00 26.19 174 GLY A N 1
ATOM 1305 C CA . GLY A 1 174 ? -31.717 -6.555 45.131 1.00 26.19 174 GLY A CA 1
ATOM 1306 C C . GLY A 1 174 ? -30.978 -5.245 44.809 1.00 26.19 174 GLY A C 1
ATOM 1307 O O . GLY A 1 174 ? -29.776 -5.136 45.008 1.00 26.19 174 GLY A O 1
ATOM 1308 N N . ARG A 1 175 ? -31.697 -4.217 44.340 1.00 28.36 175 ARG A N 1
ATOM 1309 C CA . ARG A 1 175 ? -31.266 -2.795 44.312 1.00 28.36 175 ARG A CA 1
ATOM 1310 C C . ARG A 1 175 ? -32.000 -2.037 45.439 1.00 28.36 175 ARG A C 1
ATOM 1312 O O . ARG A 1 175 ? -33.041 -2.541 45.857 1.00 28.36 175 ARG A O 1
ATOM 1319 N N . PRO A 1 176 ? -31.635 -0.786 45.810 1.00 48.47 176 PRO A N 1
ATOM 1320 C CA . PRO A 1 176 ? -30.414 -0.007 45.516 1.00 48.47 176 PRO A CA 1
ATOM 1321 C C . PRO A 1 176 ? -29.805 0.700 46.765 1.00 48.47 176 PRO A C 1
ATOM 1323 O O . PRO A 1 176 ? -30.481 0.847 47.776 1.00 48.47 176 PRO A O 1
ATOM 1326 N N . ALA A 1 177 ? -28.568 1.226 46.675 1.00 26.97 177 ALA A N 1
ATOM 1327 C CA . ALA A 1 177 ? -28.235 2.650 46.918 1.00 26.97 177 ALA A CA 1
ATOM 1328 C C . ALA A 1 177 ? -26.719 2.944 47.098 1.00 26.97 177 ALA A C 1
ATOM 1330 O O . ALA A 1 177 ? -25.990 2.196 47.737 1.00 26.97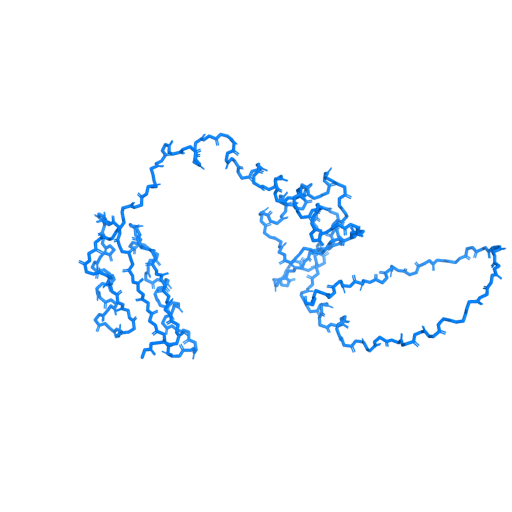 177 ALA A O 1
ATOM 1331 N N . ARG A 1 178 ? -26.365 4.162 46.652 1.00 29.20 178 ARG A N 1
ATOM 1332 C CA . ARG A 1 178 ? -25.249 5.065 47.020 1.00 29.20 178 ARG A CA 1
ATOM 1333 C C . ARG A 1 178 ? -23.896 4.952 46.296 1.00 29.20 178 ARG A C 1
ATOM 1335 O O . ARG A 1 178 ? -23.181 3.964 46.358 1.00 29.20 178 ARG A O 1
ATOM 1342 N N . HIS A 1 179 ? -23.589 6.085 45.658 1.00 34.19 179 HIS A N 1
ATOM 1343 C CA . HIS A 1 179 ? -22.297 6.669 45.308 1.00 34.19 179 HIS A CA 1
ATOM 1344 C C . HIS A 1 179 ? -21.044 5.957 45.832 1.00 34.19 179 HIS A C 1
ATOM 1346 O O . HIS A 1 179 ? -20.720 6.071 47.006 1.00 34.19 179 HIS A O 1
ATOM 1352 N N . HIS A 1 180 ? -20.262 5.407 44.904 1.00 32.09 180 HIS A N 1
ATOM 1353 C CA . HIS A 1 180 ? -18.807 5.492 44.938 1.00 32.09 180 HIS A CA 1
ATOM 1354 C C . HIS A 1 180 ? -18.264 5.521 43.504 1.00 32.09 180 HIS A C 1
ATOM 1356 O O . HIS A 1 180 ? -18.760 4.843 42.607 1.00 32.09 180 HIS A O 1
ATOM 1362 N N . SER A 1 181 ? -17.284 6.396 43.310 1.00 33.28 181 SER A N 1
ATOM 1363 C CA . SER A 1 181 ? -16.446 6.604 42.129 1.00 33.28 181 SER A CA 1
ATOM 1364 C C . SER A 1 181 ? -16.121 5.315 41.362 1.00 33.28 181 SER A C 1
ATOM 1366 O O . SER A 1 181 ? -15.426 4.444 41.883 1.00 33.28 181 SER A O 1
ATOM 1368 N N . GLN A 1 182 ? -16.584 5.223 40.111 1.00 32.31 182 GLN A N 1
ATOM 1369 C CA . GLN A 1 182 ? -16.189 4.171 39.172 1.00 32.31 182 GLN A CA 1
ATOM 1370 C C . GLN A 1 182 ? -14.728 4.372 38.723 1.00 32.31 182 GLN A C 1
ATOM 1372 O O . GLN A 1 182 ? -14.388 5.471 38.277 1.00 32.31 182 GLN A O 1
ATOM 1377 N N . PRO A 1 183 ? -13.863 3.343 38.772 1.00 35.75 183 PRO A N 1
ATOM 1378 C CA . PRO A 1 183 ? -12.623 3.343 38.002 1.00 35.75 183 PRO A CA 1
ATOM 1379 C C . PRO A 1 183 ? -12.943 3.230 36.496 1.00 35.75 183 PRO A C 1
ATOM 1381 O O . PRO A 1 183 ? -14.017 2.737 36.135 1.00 35.75 183 PRO A O 1
ATOM 1384 N N . PRO A 1 184 ? -12.055 3.692 35.593 1.00 39.12 184 PRO A N 1
ATOM 1385 C CA . PRO A 1 184 ? -12.314 3.658 34.159 1.00 39.12 184 PRO A CA 1
ATOM 1386 C C . PRO A 1 184 ? -12.541 2.216 33.691 1.00 39.12 184 PRO A C 1
ATOM 1388 O O . PRO A 1 184 ? -11.759 1.315 33.989 1.00 39.12 184 PRO A O 1
ATOM 1391 N N . GLY A 1 185 ? -13.659 2.027 32.986 1.00 34.09 185 GLY A N 1
ATOM 1392 C CA . GLY A 1 185 ? -14.178 0.734 32.559 1.00 34.09 185 GLY A CA 1
ATOM 1393 C C . GLY A 1 185 ? -13.171 -0.137 31.806 1.00 34.09 185 GLY A C 1
ATOM 1394 O O . GLY A 1 185 ? -12.354 0.339 31.017 1.00 34.09 185 GLY A O 1
ATOM 1395 N N . ARG A 1 186 ? -13.292 -1.437 32.077 1.00 32.03 186 ARG A N 1
ATOM 1396 C CA . ARG A 1 186 ? -12.579 -2.567 31.482 1.00 32.03 186 ARG A CA 1
ATOM 1397 C C . ARG A 1 186 ? -12.547 -2.471 29.950 1.00 32.03 186 ARG A C 1
ATOM 1399 O O . ARG A 1 186 ? -13.579 -2.307 29.308 1.00 32.03 186 ARG A O 1
ATOM 1406 N N . LEU A 1 187 ? -11.355 -2.598 29.373 1.00 35.09 187 LEU A N 1
ATOM 1407 C CA . LEU A 1 187 ? -11.144 -2.741 27.934 1.00 35.09 187 LEU A CA 1
ATOM 1408 C C . LEU A 1 187 ? -11.424 -4.209 27.558 1.00 35.09 187 LEU A C 1
ATOM 1410 O O . LEU A 1 187 ? -10.544 -5.059 27.680 1.00 35.09 187 LEU A O 1
ATOM 1414 N N . GLU A 1 188 ? -12.648 -4.540 27.154 1.00 32.09 188 GLU A N 1
ATOM 1415 C CA . GLU A 1 188 ? -12.930 -5.859 26.575 1.00 32.09 188 GLU A CA 1
ATOM 1416 C C . GLU A 1 188 ? -12.618 -5.829 25.076 1.00 32.09 188 GLU A C 1
ATOM 1418 O O . GLU A 1 188 ? -13.356 -5.277 24.261 1.00 32.09 188 GLU A O 1
ATOM 1423 N N . LEU A 1 189 ? -11.462 -6.393 24.718 1.00 37.59 189 LEU A N 1
ATOM 1424 C CA . LEU A 1 189 ? -11.090 -6.660 23.335 1.00 37.59 189 LEU A CA 1
ATOM 1425 C C . LEU A 1 189 ? -11.882 -7.877 22.854 1.00 37.59 189 LEU A C 1
ATOM 1427 O O . LEU A 1 189 ? -11.716 -8.983 23.368 1.00 37.59 189 LEU A O 1
ATOM 1431 N N . ALA A 1 190 ? -12.733 -7.662 21.855 1.00 27.70 190 ALA A N 1
ATOM 1432 C CA . ALA A 1 190 ? -13.336 -8.737 21.090 1.00 27.70 190 ALA A CA 1
ATOM 1433 C C . ALA A 1 190 ? -12.231 -9.593 20.462 1.00 27.70 190 ALA A C 1
ATOM 1435 O O . ALA A 1 190 ? -11.410 -9.088 19.697 1.00 27.70 190 ALA A O 1
ATOM 1436 N N . ARG A 1 191 ? -12.186 -10.872 20.831 1.00 26.39 191 ARG A N 1
ATOM 1437 C CA . ARG A 1 191 ? -11.384 -11.878 20.140 1.00 26.39 191 ARG A CA 1
ATOM 1438 C C . ARG A 1 191 ? -12.236 -12.403 18.992 1.00 26.39 191 ARG A C 1
ATOM 1440 O O . ARG A 1 191 ? -13.257 -13.035 19.255 1.00 26.39 191 ARG A O 1
ATOM 1447 N N . ASP A 1 192 ? -11.836 -12.108 17.763 1.00 28.67 192 ASP A N 1
ATOM 1448 C CA . ASP A 1 192 ? -12.359 -12.806 16.593 1.00 28.67 192 ASP A CA 1
ATOM 1449 C C . ASP A 1 192 ? -11.699 -14.191 16.539 1.00 28.67 192 ASP A C 1
ATOM 1451 O O . ASP A 1 192 ? -10.486 -14.317 16.738 1.00 28.67 192 ASP A O 1
ATOM 1455 N N . ASN A 1 193 ? -12.535 -15.212 16.360 1.00 31.88 193 ASN A N 1
ATOM 1456 C CA . ASN A 1 193 ? -12.163 -16.610 16.159 1.00 31.88 193 ASN A CA 1
ATOM 1457 C C . ASN A 1 193 ? -12.115 -16.899 14.658 1.00 31.88 193 ASN A C 1
ATOM 1459 O O . ASN A 1 193 ? -13.036 -16.410 13.962 1.00 31.88 193 ASN A O 1
#

Foldseek 3Di:
DFPEEAEAEDEQCVPPVVVVVVVVCPDPDNRYAYEYAYQDHDDCVVVVLVVVCVVDVSRHYDPDHPHHDPPDCPPCCNPPPCNPLLVVLLVVLVVCCVPVCPPPQEDEAADDDPSSLSSVVSNVVVPHHHAAYEDCDPVQAPPDRPNHGYHHPCVVVVLVPDDPPPDPDDDDDDDDDDDDDDDPDDDDDDDDD

Radius of gyration: 24.94 Å; Cα contacts (8 Å, |Δi|>4): 205; chains: 1; bounding box: 54×38×70 Å

Secondary structure (DSSP, 8-state):
--SEEEEEEESS-TTTHHHHHHHHHT-S--SEEEEEEESS--SSHHHHHHHHHHH-TTEEE-SS--------TTSHHHH-GGG-HHHHHHHHHHHHHHTTTTT-SEEEES--SHHHHHHHHHHHHTT-EEEEEEES-GGGTT-EETTEEEEETTHHHHHHTS-------------------PPPPP-------

pLDDT: mean 80.55, std 22.69, range [24.84, 98.12]